Protein AF-A0A520YRK4-F1 (afdb_monomer_lite)

Foldseek 3Di:
DVLDAADDDDDPPPCVVVVVVVVLVVVQQLCCLVVVDPDGNDDPDDDDDDDQPALVSSLLSLLCNQLVCLLVVVDLHSVPDPDDDDALVQAQPDKDKDADDDRGDDPPPPVHDRIDIDHRRHPPNCCVPPNSPRSSVSSNVSNVVSSVVSCVVCVVVPDDDPPPPDDDDDDDDDDDDDDDDDPPPDDDDDDDDDDDD

Sequence (197 aa):
MSTHSHEVVTDVRGEYPKFLQTFHRYLALCTKAYCGWPEEVFNKDSSGAHALLTAEATIEAIAYLIANPVEAGAVRYAKDWPESHTLPAQVGTRVIRVKRPRHYFDPNNPEWPEELELRLEMPVALELDYGPELARERIAERVRDRQHQARPELRGVWEPEPAVCGCRESSGGYRNSEAAPGIQGAVRAGAGSVDRR

pLDDT: mean 80.82, std 24.45, range [25.66, 98.62]

Secondary structure (DSSP, 8-state):
-TTS-------SSS-HHHHHHHHHHHHHHHHHHHHT--S-SS-SSPPP-----SHHHHHHHHHHHHHHHHHTTS-SSGGG--SS---GGGTTT-EEEEEPPTTTS-TT-TTS-SEEEEE-PPPHHHHHHHHHHHHHHHHHHHHHHHHHHHHHHTTTTS-------------------PPPPP---------------

Radius of gyration: 22.2 Å; chains: 1; bounding box: 61×71×53 Å

Structure (mmCIF, N/CA/C/O backbone):
data_AF-A0A520YRK4-F1
#
_entry.id   AF-A0A520YRK4-F1
#
loop_
_atom_site.group_PDB
_atom_site.id
_atom_site.type_symbol
_atom_site.label_atom_id
_atom_site.label_alt_id
_atom_site.label_comp_id
_atom_site.label_asym_id
_atom_site.label_entity_id
_atom_site.label_seq_id
_atom_site.pdbx_PDB_ins_code
_atom_site.Cartn_x
_atom_site.Cartn_y
_atom_site.Cartn_z
_atom_site.occupancy
_atom_site.B_iso_or_equiv
_atom_site.auth_seq_id
_atom_site.auth_comp_id
_atom_site.auth_asym_id
_atom_site.auth_atom_id
_atom_site.pdbx_PDB_model_num
ATOM 1 N N . MET A 1 1 ? 9.444 2.754 0.264 1.00 60.75 1 MET A N 1
ATOM 2 C CA . MET A 1 1 ? 9.967 4.068 -0.176 1.00 60.75 1 MET A CA 1
ATOM 3 C C . MET A 1 1 ? 11.320 3.907 -0.865 1.00 60.75 1 MET A C 1
ATOM 5 O O . MET A 1 1 ? 12.020 2.974 -0.498 1.00 60.75 1 MET A O 1
ATOM 9 N N . SER A 1 2 ? 11.658 4.786 -1.829 1.00 79.31 2 SER A N 1
ATOM 10 C CA . SER A 1 2 ? 12.840 4.890 -2.740 1.00 79.31 2 SER A CA 1
ATOM 11 C C . SER A 1 2 ? 13.501 3.612 -3.290 1.00 79.31 2 SER A C 1
ATOM 13 O O . SER A 1 2 ? 13.784 3.537 -4.479 1.00 79.31 2 SER A O 1
ATOM 15 N N . THR A 1 3 ? 13.778 2.626 -2.443 1.00 87.19 3 THR A N 1
ATOM 16 C CA . THR A 1 3 ? 14.448 1.352 -2.751 1.00 87.19 3 THR A CA 1
ATOM 17 C C . THR A 1 3 ? 13.543 0.127 -2.581 1.00 87.19 3 THR A C 1
ATOM 19 O O . THR A 1 3 ? 13.904 -0.964 -3.007 1.00 87.19 3 THR A O 1
ATOM 22 N N . HIS A 1 4 ? 12.378 0.287 -1.951 1.00 89.12 4 HIS A N 1
ATOM 23 C CA . HIS A 1 4 ? 11.388 -0.769 -1.714 1.00 89.12 4 HIS A CA 1
ATOM 24 C C . HIS A 1 4 ? 9.968 -0.192 -1.772 1.00 89.12 4 HIS A C 1
ATOM 26 O O . HIS A 1 4 ? 9.778 1.029 -1.769 1.00 89.12 4 HIS A O 1
ATOM 32 N N . SER A 1 5 ? 8.957 -1.052 -1.778 1.00 90.12 5 SER A N 1
ATOM 33 C CA . SER A 1 5 ? 7.544 -0.676 -1.729 1.00 90.12 5 SER A CA 1
ATOM 34 C C . SER A 1 5 ? 6.863 -1.259 -0.485 1.00 90.12 5 SER A C 1
ATOM 36 O O . SER A 1 5 ? 7.367 -2.195 0.132 1.00 90.12 5 SER A O 1
ATOM 38 N N . HIS A 1 6 ? 5.772 -0.621 -0.060 1.00 92.88 6 HIS A N 1
ATOM 39 C CA . HIS A 1 6 ? 4.896 -1.109 1.000 1.00 92.88 6 HIS A CA 1
ATOM 40 C C . HIS A 1 6 ? 3.479 -1.135 0.449 1.00 92.88 6 HIS A C 1
ATOM 42 O O . HIS A 1 6 ? 2.994 -0.118 -0.052 1.00 92.88 6 HIS A O 1
ATOM 48 N N . GLU A 1 7 ? 2.815 -2.274 0.573 1.00 92.81 7 GLU A N 1
ATOM 49 C CA . GLU A 1 7 ? 1.451 -2.466 0.112 1.00 92.81 7 GLU A CA 1
ATOM 50 C C . GLU A 1 7 ? 0.576 -2.988 1.250 1.00 92.81 7 GLU A C 1
ATOM 52 O O . GLU A 1 7 ? 0.952 -3.893 1.993 1.00 92.81 7 GLU A O 1
ATOM 57 N N . VAL A 1 8 ? -0.631 -2.435 1.357 1.00 94.88 8 VAL A N 1
ATOM 58 C CA . VAL A 1 8 ? -1.720 -3.028 2.135 1.00 94.88 8 VAL A CA 1
ATOM 59 C C . VAL A 1 8 ? -2.763 -3.488 1.129 1.00 94.88 8 VAL A C 1
ATOM 61 O O . VAL A 1 8 ? -3.344 -2.666 0.422 1.00 94.88 8 VAL A O 1
ATOM 64 N N . VAL A 1 9 ? -2.965 -4.801 1.032 1.00 94.19 9 VAL A N 1
ATOM 65 C CA . VAL A 1 9 ? -3.865 -5.415 0.047 1.00 94.19 9 VAL A CA 1
ATOM 66 C C . VAL A 1 9 ? -4.864 -6.343 0.722 1.00 94.19 9 VAL A C 1
ATOM 68 O O . VAL A 1 9 ? -4.563 -6.977 1.730 1.00 94.19 9 VAL A O 1
ATOM 71 N N . THR A 1 10 ? -6.061 -6.439 0.147 1.00 94.19 10 THR A N 1
ATOM 72 C CA . THR A 1 10 ? -7.060 -7.443 0.529 1.00 94.19 10 THR A CA 1
ATOM 73 C C . THR A 1 10 ? -7.005 -8.599 -0.464 1.00 94.19 10 THR A C 1
ATOM 75 O O . THR A 1 10 ? -7.333 -8.434 -1.638 1.00 94.19 10 THR A O 1
ATOM 78 N N . ASP A 1 11 ? -6.581 -9.773 0.001 1.00 94.50 11 ASP A N 1
ATOM 79 C CA . ASP A 1 11 ? -6.533 -10.987 -0.815 1.00 94.50 11 ASP A CA 1
ATOM 80 C C . ASP A 1 11 ? -7.884 -11.710 -0.805 1.00 94.50 11 ASP A C 1
ATOM 82 O O . ASP A 1 11 ? -8.137 -12.606 -0.005 1.00 94.50 11 ASP A O 1
ATOM 86 N N . VAL A 1 12 ? -8.766 -11.303 -1.717 1.00 93.25 12 VAL A N 1
ATOM 87 C CA . VAL A 1 12 ? -10.130 -11.848 -1.828 1.00 93.25 12 VAL A CA 1
ATOM 88 C C . VAL A 1 12 ? -10.138 -13.326 -2.246 1.00 93.25 12 VAL A C 1
ATOM 90 O O . VAL A 1 12 ? -11.082 -14.048 -1.932 1.00 93.25 12 VAL A O 1
ATOM 93 N N . ARG A 1 13 ? -9.107 -13.789 -2.968 1.00 95.56 13 ARG A N 1
ATOM 94 C CA . ARG A 1 13 ? -9.062 -15.140 -3.562 1.00 95.56 13 ARG A CA 1
ATOM 95 C C . ARG A 1 13 ? -8.137 -16.112 -2.832 1.00 95.56 13 ARG A C 1
ATOM 97 O O . ARG A 1 13 ? -8.118 -17.285 -3.191 1.00 95.56 13 ARG A O 1
ATOM 104 N N . GLY A 1 14 ? -7.383 -15.656 -1.834 1.00 95.38 14 GLY A N 1
ATOM 105 C CA . GLY A 1 14 ? -6.374 -16.487 -1.173 1.00 95.38 14 GLY A CA 1
ATOM 106 C C . GLY A 1 14 ? -5.171 -16.795 -2.074 1.00 95.38 14 GLY A C 1
ATOM 107 O O . GLY A 1 14 ? -4.546 -17.844 -1.930 1.00 95.38 14 GLY A O 1
ATOM 108 N N . GLU A 1 15 ? -4.866 -15.923 -3.040 1.00 96.81 15 GLU A N 1
ATOM 109 C CA . GLU A 1 15 ? -3.801 -16.111 -4.033 1.00 96.81 15 GLU A CA 1
ATOM 110 C C . GLU A 1 15 ? -2.636 -15.116 -3.864 1.00 96.81 15 GLU A C 1
ATOM 112 O O . GLU A 1 15 ? -1.856 -14.908 -4.799 1.00 96.81 15 GLU A O 1
ATOM 117 N N . TYR A 1 16 ? -2.479 -14.500 -2.687 1.00 94.06 16 TYR A N 1
ATOM 118 C CA . TYR A 1 16 ? -1.482 -13.453 -2.431 1.00 94.06 16 TYR A CA 1
ATOM 119 C C . TYR A 1 16 ? -0.057 -13.781 -2.920 1.00 94.06 16 TYR A C 1
ATOM 121 O O . TYR A 1 16 ? 0.530 -12.940 -3.608 1.00 94.06 16 TYR A O 1
ATOM 129 N N . PRO A 1 17 ? 0.512 -14.987 -2.694 1.00 93.38 17 PRO A N 1
ATOM 130 C CA . PRO A 1 17 ? 1.848 -15.309 -3.204 1.00 93.38 17 PRO A CA 1
ATOM 131 C C . PRO A 1 17 ? 1.949 -15.241 -4.735 1.00 93.38 17 PRO A C 1
ATOM 133 O O . PRO A 1 17 ? 2.944 -14.762 -5.281 1.00 93.38 17 PRO A O 1
ATOM 136 N N . LYS A 1 18 ? 0.903 -15.684 -5.441 1.00 95.50 18 LYS A N 1
ATOM 137 C CA . LYS A 1 18 ? 0.836 -15.643 -6.907 1.00 95.50 18 LYS A CA 1
ATOM 138 C C . LYS A 1 18 ? 0.642 -14.216 -7.410 1.00 95.50 18 LYS A C 1
ATOM 140 O O . LYS A 1 18 ? 1.261 -13.835 -8.407 1.00 95.50 18 LYS A O 1
ATOM 145 N N . PHE A 1 19 ? -0.168 -13.418 -6.712 1.00 94.38 19 PHE A N 1
ATOM 146 C CA . PHE A 1 19 ? -0.294 -11.987 -6.976 1.00 94.38 19 PHE A CA 1
ATOM 147 C C . PHE A 1 19 ? 1.066 -11.288 -6.863 1.00 94.38 19 PHE A C 1
ATOM 149 O O . PHE A 1 19 ? 1.488 -10.660 -7.832 1.00 94.38 19 PHE A O 1
ATOM 156 N N . LEU A 1 20 ? 1.790 -11.464 -5.752 1.00 93.75 20 LEU A N 1
ATOM 157 C CA . LEU A 1 20 ? 3.107 -10.850 -5.553 1.00 93.75 20 LEU A CA 1
ATOM 158 C C . LEU A 1 20 ? 4.123 -11.289 -6.606 1.00 93.75 20 LEU A C 1
ATOM 160 O O . LEU A 1 20 ? 4.821 -10.448 -7.169 1.00 93.75 20 LEU A O 1
ATOM 164 N N . GLN A 1 21 ? 4.187 -12.589 -6.913 1.00 94.38 21 GLN A N 1
ATOM 165 C CA . GLN A 1 21 ? 5.066 -13.100 -7.967 1.00 94.38 21 GLN A CA 1
ATOM 166 C C . GLN A 1 21 ? 4.792 -12.390 -9.299 1.00 94.38 21 GLN A C 1
ATOM 168 O O . GLN A 1 21 ? 5.719 -11.961 -9.987 1.00 94.38 21 GLN A O 1
ATOM 173 N N . THR A 1 22 ? 3.515 -12.261 -9.654 1.00 94.56 22 THR A N 1
ATOM 174 C CA . THR A 1 22 ? 3.079 -11.655 -10.915 1.00 94.56 22 THR A CA 1
ATOM 175 C C . THR A 1 22 ? 3.367 -10.154 -10.933 1.00 94.56 22 THR A C 1
ATOM 177 O O . THR A 1 22 ? 3.952 -9.648 -11.892 1.00 94.56 22 THR A O 1
ATOM 180 N N . PHE A 1 23 ? 3.019 -9.451 -9.854 1.00 93.44 23 PHE A N 1
ATOM 181 C CA . PHE A 1 23 ? 3.248 -8.019 -9.686 1.00 93.44 23 PHE A CA 1
ATOM 182 C C . PHE A 1 23 ? 4.738 -7.673 -9.774 1.00 93.44 23 PHE A C 1
ATOM 184 O O . PHE A 1 23 ? 5.130 -6.872 -10.623 1.00 93.44 23 PHE A O 1
ATOM 191 N N . HIS A 1 24 ? 5.589 -8.336 -8.984 1.00 94.19 24 HIS A N 1
ATOM 192 C CA . HIS A 1 24 ? 7.032 -8.096 -9.004 1.00 94.19 24 HIS A CA 1
ATOM 193 C C . HIS A 1 24 ? 7.662 -8.469 -10.345 1.00 94.19 24 HIS A C 1
ATOM 195 O O . HIS A 1 24 ? 8.518 -7.738 -10.840 1.00 94.19 24 HIS A O 1
ATOM 201 N N . ARG A 1 25 ? 7.218 -9.556 -10.992 1.00 94.62 25 ARG A N 1
ATOM 202 C CA . ARG A 1 25 ? 7.695 -9.906 -12.336 1.00 94.62 25 ARG A CA 1
ATOM 203 C C . ARG A 1 25 ? 7.425 -8.775 -13.326 1.00 94.62 25 ARG A C 1
ATOM 205 O O . ARG A 1 25 ? 8.345 -8.358 -14.027 1.00 94.62 25 ARG A O 1
ATOM 212 N N . TYR A 1 26 ? 6.188 -8.285 -13.404 1.00 94.56 26 TYR A N 1
ATOM 213 C CA . TYR A 1 26 ? 5.842 -7.243 -14.370 1.00 94.56 26 TYR A CA 1
ATOM 214 C C . TYR A 1 26 ? 6.479 -5.900 -14.034 1.00 94.56 26 TYR A C 1
ATOM 216 O O . TYR A 1 26 ? 6.979 -5.240 -14.943 1.00 94.56 26 TYR A O 1
ATOM 224 N N . LEU A 1 27 ? 6.540 -5.527 -12.754 1.00 92.69 27 LEU A N 1
ATOM 225 C CA . LEU A 1 27 ? 7.221 -4.311 -12.323 1.00 92.69 27 LEU A CA 1
ATOM 226 C C . LEU A 1 27 ? 8.712 -4.360 -12.687 1.00 92.69 27 LEU A C 1
ATOM 228 O O . LEU A 1 27 ? 9.216 -3.428 -13.305 1.00 92.69 27 LEU A O 1
ATOM 232 N N . ALA A 1 28 ? 9.397 -5.479 -12.425 1.00 94.62 28 ALA A N 1
ATOM 233 C CA . ALA A 1 28 ? 10.797 -5.651 -12.806 1.00 94.62 28 ALA A CA 1
ATOM 234 C C . ALA A 1 28 ? 11.000 -5.558 -14.324 1.00 94.62 28 ALA A C 1
ATOM 236 O O . ALA A 1 28 ? 11.886 -4.841 -14.782 1.00 94.62 28 ALA A O 1
ATOM 237 N N . LEU A 1 29 ? 10.185 -6.259 -15.115 1.00 94.75 29 LEU A N 1
ATOM 238 C CA . LEU A 1 29 ? 10.317 -6.266 -16.574 1.00 94.75 29 LEU A CA 1
ATOM 239 C C . LEU A 1 29 ? 10.046 -4.886 -17.184 1.00 94.75 29 LEU A C 1
ATOM 241 O O . LEU A 1 29 ? 10.772 -4.469 -18.086 1.00 94.75 29 LEU A O 1
ATOM 245 N N . CYS A 1 30 ? 9.077 -4.144 -16.644 1.00 93.50 30 CYS A N 1
ATOM 246 C CA . CYS A 1 30 ? 8.831 -2.760 -17.039 1.00 93.50 30 CYS A CA 1
ATOM 247 C C . CYS A 1 30 ? 10.005 -1.850 -16.689 1.00 93.50 30 CYS A C 1
ATOM 249 O O . CYS A 1 30 ? 10.440 -1.088 -17.546 1.00 93.50 30 CYS A O 1
ATOM 251 N N . THR A 1 31 ? 10.553 -1.953 -15.475 1.00 92.81 31 THR A N 1
ATOM 252 C CA . THR A 1 31 ? 11.728 -1.173 -15.056 1.00 92.81 31 THR A CA 1
ATOM 253 C C . THR A 1 31 ? 12.927 -1.455 -15.956 1.00 92.81 31 THR A C 1
ATOM 255 O O . THR A 1 31 ? 13.585 -0.524 -16.415 1.00 92.81 31 THR A O 1
ATOM 258 N N . LYS A 1 32 ? 13.181 -2.728 -16.284 1.00 95.31 32 LYS A N 1
ATOM 259 C CA . LYS A 1 32 ? 14.256 -3.116 -17.206 1.00 95.31 32 LYS A CA 1
ATOM 260 C C . LYS A 1 32 ? 14.051 -2.539 -18.602 1.00 95.31 32 LYS A C 1
ATOM 262 O O . LYS A 1 32 ? 14.973 -1.940 -19.144 1.00 95.31 32 LYS A O 1
ATOM 267 N N . ALA A 1 33 ? 12.850 -2.678 -19.162 1.00 94.75 33 ALA A N 1
ATOM 268 C CA . ALA A 1 33 ? 12.533 -2.165 -20.493 1.00 94.75 33 ALA A CA 1
ATOM 269 C C . ALA A 1 33 ? 12.559 -0.628 -20.563 1.00 94.75 33 ALA A C 1
ATOM 271 O O . ALA A 1 33 ? 12.967 -0.068 -21.576 1.00 94.75 33 ALA A O 1
ATOM 272 N N . TYR A 1 34 ? 12.135 0.055 -19.497 1.00 93.88 34 TYR A N 1
ATOM 273 C CA . TYR A 1 34 ? 12.094 1.515 -19.427 1.00 93.88 34 TYR A CA 1
ATOM 274 C C . TYR A 1 34 ? 13.481 2.132 -19.216 1.00 93.88 34 TYR A C 1
ATOM 276 O O . TYR A 1 34 ? 13.860 3.053 -19.934 1.00 93.88 34 TYR A O 1
ATOM 284 N N . CYS A 1 35 ? 14.251 1.612 -18.257 1.00 93.62 35 CYS A N 1
ATOM 285 C CA . CYS A 1 35 ? 15.550 2.168 -17.873 1.00 93.62 35 CYS A CA 1
ATOM 286 C C . CYS A 1 35 ? 16.736 1.553 -18.633 1.00 93.62 35 CYS A C 1
ATOM 288 O O . CYS A 1 35 ? 17.865 1.999 -18.445 1.00 93.62 35 CYS A O 1
ATOM 290 N N . GLY A 1 36 ? 16.523 0.492 -19.420 1.00 94.38 36 GLY A N 1
ATOM 291 C CA . GLY A 1 36 ? 17.613 -0.316 -19.977 1.00 94.38 36 GLY A CA 1
ATOM 292 C C . GLY A 1 36 ? 18.419 -1.060 -18.904 1.00 94.38 36 GLY A C 1
ATOM 293 O O . GLY A 1 36 ? 19.607 -1.305 -19.092 1.00 94.38 36 GLY A O 1
ATOM 294 N N . TRP A 1 37 ? 17.801 -1.379 -17.759 1.00 94.44 37 TRP A N 1
ATOM 295 C CA . TRP A 1 37 ? 18.484 -1.960 -16.598 1.00 94.44 37 TRP A CA 1
ATOM 296 C C . TRP A 1 37 ? 18.831 -3.444 -16.835 1.00 94.44 37 TRP A C 1
ATOM 298 O O . TRP A 1 37 ? 17.912 -4.250 -17.019 1.00 94.44 37 TRP A O 1
ATOM 308 N N . PRO A 1 38 ? 20.118 -3.843 -16.824 1.00 92.19 38 PRO A N 1
ATOM 309 C CA . PRO A 1 38 ? 20.502 -5.219 -17.146 1.00 92.19 38 PRO A CA 1
ATOM 310 C C . PRO A 1 38 ? 20.359 -6.171 -15.946 1.00 92.19 38 PRO A C 1
ATOM 312 O O . PRO A 1 38 ? 20.007 -7.341 -16.116 1.00 92.19 38 PRO A O 1
ATOM 315 N N . GLU A 1 39 ? 20.551 -5.659 -14.731 1.00 93.06 39 GLU A N 1
ATOM 316 C CA . GLU A 1 39 ? 20.660 -6.453 -13.505 1.00 93.06 39 GLU A CA 1
ATOM 317 C C . GLU A 1 39 ? 19.307 -6.820 -12.878 1.00 93.06 39 GLU A C 1
ATOM 319 O O . GLU A 1 39 ? 18.227 -6.520 -13.394 1.00 93.06 39 GLU A O 1
ATOM 324 N N . GLU A 1 40 ? 19.344 -7.530 -11.755 1.00 93.12 40 GLU A N 1
ATOM 325 C CA . GLU A 1 40 ? 18.171 -7.800 -10.921 1.00 93.12 40 GLU A CA 1
ATOM 326 C C . GLU A 1 40 ? 17.554 -6.486 -10.390 1.00 93.12 40 GLU A C 1
ATOM 328 O O . GLU A 1 40 ? 18.253 -5.501 -10.151 1.00 93.12 40 GLU A O 1
ATOM 333 N N . VAL A 1 41 ? 16.220 -6.456 -10.263 1.00 93.75 41 VAL A N 1
ATOM 334 C CA . VAL A 1 41 ? 15.466 -5.287 -9.754 1.00 93.75 41 VAL A CA 1
ATOM 335 C C . VAL A 1 41 ? 15.075 -5.478 -8.288 1.00 93.75 41 VAL A C 1
ATOM 337 O O . VAL A 1 41 ? 15.129 -4.533 -7.510 1.00 93.75 41 VAL A O 1
ATOM 340 N N . PHE A 1 42 ? 14.695 -6.700 -7.908 1.00 93.31 42 PHE A N 1
ATOM 341 C CA . PHE A 1 42 ? 14.325 -7.055 -6.539 1.00 93.31 42 PHE A CA 1
ATOM 342 C C . PHE A 1 42 ? 15.406 -7.922 -5.900 1.00 93.31 42 PHE A C 1
ATOM 344 O O . PHE A 1 42 ? 16.042 -8.724 -6.583 1.00 93.31 42 PHE A O 1
ATOM 351 N N . ASN A 1 43 ? 15.566 -7.783 -4.583 1.00 90.31 43 ASN A N 1
ATOM 352 C CA . ASN A 1 43 ? 16.357 -8.706 -3.773 1.00 90.31 43 ASN A CA 1
ATOM 353 C C . ASN A 1 43 ? 15.772 -10.139 -3.871 1.00 90.31 43 ASN A C 1
ATOM 355 O O . ASN A 1 43 ? 14.571 -10.314 -4.077 1.00 90.31 43 ASN A O 1
ATOM 359 N N . LYS A 1 44 ? 16.629 -11.156 -3.729 1.00 88.62 44 LYS A N 1
ATOM 360 C CA . LYS A 1 44 ? 16.284 -12.589 -3.703 1.00 88.62 44 LYS A CA 1
ATOM 361 C C . LYS A 1 44 ? 15.597 -13.019 -2.410 1.00 88.62 44 LYS A C 1
ATOM 363 O O . LYS A 1 44 ? 15.012 -14.101 -2.370 1.00 88.62 44 LYS A O 1
ATOM 368 N N . ASP A 1 45 ? 15.683 -12.197 -1.370 1.00 88.62 45 ASP A N 1
ATOM 369 C CA . ASP A 1 45 ? 14.965 -12.422 -0.124 1.00 88.62 45 ASP A CA 1
ATOM 370 C C . ASP A 1 45 ? 13.447 -12.423 -0.348 1.00 88.62 45 ASP A C 1
ATOM 372 O O . ASP A 1 45 ? 12.907 -11.725 -1.209 1.00 88.62 45 ASP A O 1
ATOM 376 N N . SER A 1 46 ? 12.741 -13.220 0.453 1.00 84.56 46 SER A N 1
ATOM 377 C CA . SER A 1 46 ? 11.278 -13.253 0.406 1.00 84.56 46 SER A CA 1
ATOM 378 C C . SER A 1 46 ? 10.689 -11.919 0.859 1.00 84.56 46 SER A C 1
ATOM 380 O O . SER A 1 46 ? 11.186 -11.290 1.793 1.00 84.56 46 SER A O 1
ATOM 382 N N . SER A 1 47 ? 9.585 -11.509 0.232 1.00 87.69 47 SER A N 1
ATOM 383 C CA . SER A 1 47 ? 8.826 -10.340 0.674 1.00 87.69 47 SER A CA 1
ATOM 384 C C . SER A 1 47 ? 8.293 -10.554 2.092 1.00 87.69 47 SER A C 1
ATOM 386 O O . SER A 1 47 ? 7.711 -11.598 2.392 1.00 87.69 47 SER A O 1
ATOM 388 N N . GLY A 1 48 ? 8.461 -9.552 2.957 1.00 87.69 48 GLY A N 1
ATOM 389 C CA . GLY A 1 48 ? 7.806 -9.537 4.262 1.00 87.69 48 GLY A CA 1
ATOM 390 C C . GLY A 1 48 ? 6.289 -9.473 4.089 1.00 87.69 48 GLY A C 1
ATOM 391 O O . GLY A 1 48 ? 5.787 -8.642 3.334 1.00 87.69 48 GLY A O 1
ATOM 392 N N . ALA A 1 49 ? 5.557 -10.353 4.769 1.00 91.44 49 ALA A N 1
ATOM 393 C CA . ALA A 1 49 ? 4.101 -10.398 4.720 1.00 91.44 49 ALA A CA 1
ATOM 394 C C . ALA A 1 49 ? 3.531 -10.560 6.131 1.00 91.44 49 ALA A C 1
ATOM 396 O O . ALA A 1 49 ? 3.977 -11.417 6.895 1.00 91.44 49 ALA A O 1
ATOM 397 N N . HIS A 1 50 ? 2.528 -9.748 6.460 1.00 93.50 50 HIS A N 1
ATOM 398 C CA . HIS A 1 50 ? 1.860 -9.763 7.757 1.00 93.50 50 HIS A CA 1
ATOM 399 C C . HIS A 1 50 ? 0.348 -9.841 7.560 1.00 93.50 50 HIS A C 1
ATOM 401 O O . HIS A 1 50 ? -0.228 -9.042 6.824 1.00 93.50 50 HIS A O 1
ATOM 407 N N . ALA A 1 51 ? -0.296 -10.795 8.233 1.00 94.88 51 ALA A N 1
ATOM 408 C CA . ALA A 1 51 ? -1.749 -10.865 8.271 1.00 94.88 51 ALA A CA 1
ATOM 409 C C . ALA A 1 51 ? -2.291 -9.793 9.229 1.00 94.88 51 ALA A C 1
ATOM 411 O O . ALA A 1 51 ? -1.934 -9.767 10.408 1.00 94.88 51 ALA A O 1
ATOM 412 N N . LEU A 1 52 ? -3.153 -8.914 8.720 1.00 96.31 52 LEU A N 1
ATOM 413 C CA . LEU A 1 52 ? -3.783 -7.840 9.488 1.00 96.31 52 LEU A CA 1
ATOM 414 C C . LEU A 1 52 ? -5.129 -8.343 10.012 1.00 96.31 52 LEU A C 1
ATOM 416 O O . LEU A 1 52 ? -6.132 -8.314 9.307 1.00 96.31 52 LEU A O 1
ATOM 420 N N . LEU A 1 53 ? -5.123 -8.882 11.230 1.00 94.81 53 LEU A N 1
ATOM 421 C CA . LEU A 1 53 ? -6.269 -9.621 11.775 1.00 94.81 53 LEU A CA 1
ATOM 422 C C . LEU A 1 53 ? -7.304 -8.741 12.491 1.00 94.81 53 LEU A C 1
ATOM 424 O O . LEU A 1 53 ? -8.358 -9.244 12.867 1.00 94.81 53 LEU A O 1
ATOM 428 N N . THR A 1 54 ? -7.015 -7.453 12.699 1.00 96.75 54 THR A N 1
ATOM 429 C CA . THR A 1 54 ? -7.925 -6.513 13.371 1.00 96.75 54 THR A CA 1
ATOM 430 C C . THR A 1 54 ? -8.011 -5.182 12.630 1.00 96.75 54 THR A C 1
ATOM 432 O O . THR A 1 54 ? -7.135 -4.837 11.822 1.00 96.75 54 THR A O 1
ATOM 435 N N . ALA A 1 55 ? -9.058 -4.409 12.922 1.00 97.50 55 ALA A N 1
ATOM 436 C CA . ALA A 1 55 ? -9.211 -3.056 12.408 1.00 97.50 55 ALA A CA 1
ATOM 437 C C . ALA A 1 55 ? -8.053 -2.147 12.861 1.00 97.50 55 ALA A C 1
ATOM 439 O O . ALA A 1 55 ? -7.499 -1.397 12.060 1.00 97.50 55 ALA A O 1
ATOM 440 N N . GLU A 1 56 ? -7.591 -2.284 14.103 1.00 97.75 56 GLU A N 1
ATOM 441 C CA . GLU A 1 56 ? -6.451 -1.533 14.642 1.00 97.75 56 GLU A CA 1
ATOM 442 C C . GLU A 1 56 ? -5.150 -1.898 13.925 1.00 97.75 56 GLU A C 1
ATOM 444 O O . GLU A 1 56 ? -4.398 -1.006 13.543 1.00 97.75 56 GLU A O 1
ATOM 449 N N . ALA A 1 57 ? -4.896 -3.190 13.680 1.00 97.75 57 ALA A N 1
ATOM 450 C CA . ALA A 1 57 ? -3.730 -3.635 12.916 1.00 97.75 57 ALA A CA 1
ATOM 451 C C . ALA A 1 57 ? -3.771 -3.10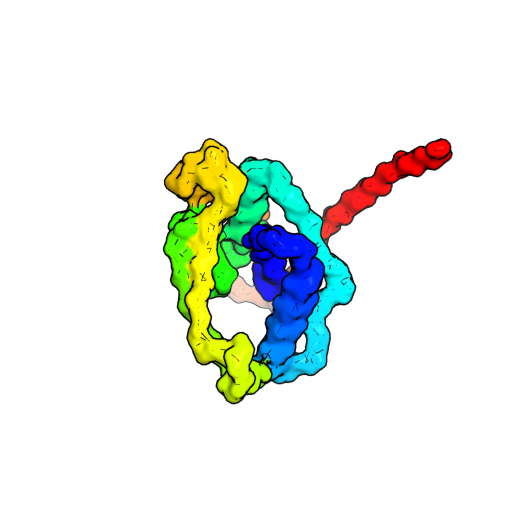7 11.472 1.00 97.75 57 ALA A C 1
ATOM 453 O O . ALA A 1 57 ? -2.740 -2.744 10.906 1.00 97.75 57 ALA A O 1
ATOM 454 N N . THR A 1 58 ? -4.970 -3.017 10.893 1.00 98.00 58 THR A N 1
ATOM 455 C CA . THR A 1 58 ? -5.185 -2.439 9.562 1.00 98.00 58 THR A CA 1
ATOM 456 C C . THR A 1 58 ? -4.896 -0.937 9.550 1.00 98.00 58 THR A C 1
ATOM 458 O O . THR A 1 58 ? -4.160 -0.467 8.681 1.00 98.00 58 THR A O 1
ATOM 461 N N . ILE A 1 59 ? -5.405 -0.185 10.533 1.00 98.44 59 ILE A N 1
ATOM 462 C CA . ILE A 1 59 ? -5.098 1.243 10.710 1.00 98.44 59 ILE A CA 1
ATOM 463 C C . ILE A 1 59 ? -3.593 1.444 10.885 1.00 98.44 59 ILE A C 1
ATOM 465 O O . ILE A 1 59 ? -3.022 2.316 10.234 1.00 98.44 59 ILE A O 1
ATOM 469 N N . GLU A 1 60 ? -2.943 0.630 11.718 1.00 98.06 60 GLU A N 1
ATOM 470 C CA . GLU A 1 60 ? -1.509 0.719 11.980 1.00 98.06 60 GLU A CA 1
ATOM 471 C C . GLU A 1 60 ? -0.682 0.513 10.707 1.00 98.06 60 GLU A C 1
ATOM 473 O O . GLU A 1 60 ? 0.210 1.310 10.416 1.00 98.06 60 GLU A O 1
ATOM 478 N N . ALA A 1 61 ? -1.003 -0.518 9.921 1.00 97.56 61 ALA A N 1
ATOM 479 C CA . ALA A 1 61 ? -0.301 -0.825 8.679 1.00 97.56 61 ALA A CA 1
ATOM 480 C C . ALA A 1 61 ? -0.497 0.263 7.613 1.00 97.56 61 ALA A C 1
ATOM 482 O O . ALA A 1 61 ? 0.470 0.678 6.971 1.00 97.56 61 ALA A O 1
ATOM 483 N N . ILE A 1 62 ? -1.726 0.769 7.443 1.00 97.75 62 ILE A N 1
ATOM 484 C CA . ILE A 1 62 ? -2.007 1.871 6.511 1.00 97.75 62 ILE A CA 1
ATOM 485 C C . ILE A 1 62 ? -1.295 3.144 6.972 1.00 97.75 62 ILE A C 1
ATOM 487 O O . ILE A 1 62 ? -0.673 3.832 6.165 1.00 97.75 62 ILE A O 1
ATOM 491 N N . ALA A 1 63 ? -1.348 3.460 8.266 1.00 98.06 63 ALA A N 1
ATOM 492 C CA . ALA A 1 63 ? -0.694 4.643 8.802 1.00 98.06 63 ALA A CA 1
ATOM 493 C C . ALA A 1 63 ? 0.828 4.570 8.652 1.00 98.06 63 ALA A C 1
ATOM 495 O O . ALA A 1 63 ? 1.440 5.565 8.268 1.00 98.06 63 ALA A O 1
ATOM 496 N N . TYR A 1 64 ? 1.424 3.398 8.887 1.00 96.44 64 TYR A N 1
ATOM 497 C CA . TYR A 1 64 ? 2.837 3.156 8.619 1.00 96.44 64 TYR A CA 1
ATOM 498 C C . TYR A 1 64 ? 3.172 3.368 7.144 1.00 96.44 64 TYR A C 1
ATOM 500 O O . TYR A 1 64 ? 4.067 4.149 6.849 1.00 96.44 64 TYR A O 1
ATOM 508 N N . LEU A 1 65 ? 2.427 2.754 6.216 1.00 96.06 65 LEU A N 1
ATOM 509 C CA . LEU A 1 65 ? 2.636 2.920 4.772 1.00 96.06 65 LEU A CA 1
ATOM 510 C C . LEU A 1 65 ? 2.672 4.402 4.374 1.00 96.06 65 LEU A C 1
ATOM 512 O O . LEU A 1 65 ? 3.563 4.825 3.639 1.00 96.06 65 LEU A O 1
ATOM 516 N N . ILE A 1 66 ? 1.724 5.195 4.881 1.00 96.88 66 ILE A N 1
ATOM 517 C CA . ILE A 1 66 ? 1.597 6.623 4.563 1.00 96.88 66 ILE A CA 1
ATOM 518 C C . ILE A 1 66 ? 2.707 7.451 5.230 1.00 96.88 66 ILE A C 1
ATOM 520 O O . ILE A 1 66 ? 3.238 8.374 4.615 1.00 96.88 66 ILE A O 1
ATOM 524 N N . ALA A 1 67 ? 3.060 7.153 6.483 1.00 96.56 67 ALA A N 1
ATOM 525 C CA . ALA A 1 67 ? 4.054 7.907 7.248 1.00 96.56 67 ALA A CA 1
ATOM 526 C C . ALA A 1 67 ? 5.507 7.485 6.963 1.00 96.56 67 ALA A C 1
ATOM 528 O O . ALA A 1 67 ? 6.420 8.250 7.266 1.00 96.56 67 ALA A O 1
ATOM 529 N N . ASN A 1 68 ? 5.730 6.322 6.346 1.00 94.69 68 ASN A N 1
ATOM 530 C CA . ASN A 1 68 ? 7.048 5.765 6.034 1.00 94.69 68 ASN A CA 1
ATOM 531 C C . ASN A 1 68 ? 8.009 6.760 5.352 1.00 94.69 68 ASN A C 1
ATOM 533 O O . ASN A 1 68 ? 9.142 6.866 5.816 1.00 94.69 68 ASN A O 1
ATOM 537 N N . PRO A 1 69 ? 7.604 7.546 4.329 1.00 94.19 69 PRO A N 1
ATOM 538 C CA . PRO A 1 69 ? 8.464 8.593 3.769 1.00 94.19 69 PRO A CA 1
ATOM 539 C C . PRO A 1 69 ? 8.996 9.601 4.797 1.00 94.19 69 PRO A C 1
ATOM 541 O O . PRO A 1 69 ? 10.125 10.078 4.677 1.00 94.19 69 PRO A O 1
ATOM 544 N N . VAL A 1 70 ? 8.180 9.943 5.797 1.00 94.25 70 VAL A N 1
ATOM 545 C CA . VAL A 1 70 ? 8.562 10.863 6.873 1.00 94.25 70 VAL A CA 1
ATOM 546 C C . VAL A 1 70 ? 9.463 10.156 7.869 1.00 94.25 70 VAL A C 1
ATOM 548 O O . VAL A 1 70 ? 10.509 10.695 8.193 1.00 94.25 70 VAL A O 1
ATOM 551 N N . GLU A 1 71 ? 9.106 8.948 8.307 1.00 92.75 71 GLU A N 1
ATOM 552 C CA . GLU A 1 71 ? 9.920 8.133 9.226 1.00 92.75 71 GLU A CA 1
ATOM 553 C C . GLU A 1 71 ? 11.315 7.830 8.658 1.00 92.75 71 GLU A C 1
ATOM 555 O O . GLU A 1 71 ? 12.299 7.838 9.389 1.00 92.75 71 GLU A O 1
ATOM 560 N N . ALA A 1 72 ? 11.422 7.648 7.340 1.00 91.25 72 ALA A N 1
ATOM 561 C CA . ALA A 1 72 ? 12.689 7.465 6.636 1.00 91.25 72 ALA A CA 1
ATOM 562 C C . ALA A 1 72 ? 13.485 8.771 6.435 1.00 91.25 72 ALA A C 1
ATOM 564 O O . ALA A 1 72 ? 14.559 8.747 5.836 1.00 91.25 72 ALA A O 1
ATOM 565 N N . GLY A 1 73 ? 12.956 9.919 6.869 1.00 91.62 73 GLY A N 1
ATOM 566 C CA . GLY A 1 73 ? 13.590 11.221 6.685 1.00 91.62 73 GLY A CA 1
ATOM 567 C C . GLY A 1 73 ? 13.655 11.688 5.232 1.00 91.62 73 GLY A C 1
ATOM 568 O O . GLY A 1 73 ? 14.454 12.566 4.930 1.00 91.62 73 GLY A O 1
ATOM 569 N N . ALA A 1 74 ? 12.838 11.132 4.332 1.00 91.38 74 ALA A N 1
ATOM 570 C CA . ALA A 1 74 ? 12.849 11.492 2.914 1.00 91.38 74 ALA A CA 1
ATOM 571 C C . ALA A 1 74 ? 12.047 12.771 2.626 1.00 91.38 74 ALA A C 1
ATOM 573 O O . ALA A 1 74 ? 12.399 13.544 1.738 1.00 91.38 74 ALA A O 1
ATOM 574 N N . VAL A 1 75 ? 10.978 13.015 3.390 1.00 92.75 75 VAL A N 1
ATOM 575 C CA . VAL A 1 75 ? 10.157 14.233 3.307 1.00 92.75 75 VAL A CA 1
ATOM 576 C C . VAL A 1 75 ? 9.704 14.687 4.691 1.00 92.75 75 VAL A C 1
ATOM 578 O O . VAL A 1 75 ? 9.652 13.907 5.639 1.00 92.75 75 VAL A O 1
ATOM 581 N N . ARG A 1 76 ? 9.332 15.965 4.815 1.00 91.06 76 ARG A N 1
ATOM 582 C CA . ARG A 1 76 ? 8.835 16.534 6.078 1.00 91.06 76 ARG A CA 1
ATOM 583 C C . ARG A 1 76 ? 7.396 16.121 6.398 1.00 91.06 76 ARG A C 1
ATOM 585 O O . ARG A 1 76 ? 7.049 15.971 7.571 1.00 91.06 76 ARG A O 1
ATOM 592 N N . TYR A 1 77 ? 6.554 15.989 5.376 1.00 93.06 77 TYR A N 1
ATOM 593 C CA . TYR A 1 77 ? 5.157 15.588 5.506 1.00 93.06 77 TYR A CA 1
ATOM 594 C C . TYR A 1 77 ? 4.837 14.486 4.494 1.00 93.06 77 TYR A C 1
ATOM 596 O O . TYR A 1 77 ? 5.293 14.545 3.357 1.00 93.06 77 TYR A O 1
ATOM 604 N N . ALA A 1 78 ? 3.996 13.520 4.874 1.00 93.88 78 ALA A N 1
ATOM 605 C CA . ALA A 1 78 ? 3.638 12.385 4.015 1.00 93.88 78 ALA A CA 1
ATOM 606 C C . ALA A 1 78 ? 3.079 12.814 2.645 1.00 93.88 78 ALA A C 1
ATOM 608 O O . ALA A 1 78 ? 3.378 12.205 1.625 1.00 93.88 78 ALA A O 1
ATOM 609 N N . LYS A 1 79 ? 2.313 13.912 2.620 1.00 94.62 79 LYS A N 1
ATOM 610 C CA . LYS A 1 79 ? 1.736 14.505 1.402 1.00 94.62 79 LYS A CA 1
ATOM 611 C C . LYS A 1 79 ? 2.763 15.071 0.416 1.00 94.62 79 LYS A C 1
ATOM 613 O O . LYS A 1 79 ? 2.399 15.334 -0.724 1.00 94.62 79 LYS A O 1
ATOM 618 N N . ASP A 1 80 ? 3.994 15.312 0.863 1.00 95.06 80 ASP A N 1
ATOM 619 C CA . ASP A 1 80 ? 5.052 15.881 0.027 1.00 95.06 80 ASP A CA 1
ATOM 620 C C . ASP A 1 80 ? 5.829 14.788 -0.718 1.00 95.06 80 ASP A C 1
ATOM 622 O O . ASP A 1 80 ? 6.738 15.091 -1.487 1.00 95.06 80 ASP A O 1
ATOM 626 N N . TRP A 1 81 ? 5.503 13.513 -0.484 1.00 94.62 81 TRP A N 1
ATOM 627 C CA . TRP A 1 81 ? 6.134 12.408 -1.185 1.00 94.62 81 TRP A CA 1
ATOM 628 C C . TRP A 1 81 ? 5.786 12.449 -2.688 1.00 94.62 81 TRP A C 1
ATOM 630 O O . TRP A 1 81 ? 4.603 12.380 -3.034 1.00 94.62 81 TRP A O 1
ATOM 640 N N . PRO A 1 82 ? 6.780 12.564 -3.592 1.00 91.38 82 PRO A N 1
ATOM 641 C CA . PRO A 1 82 ? 6.522 12.814 -5.010 1.00 91.38 82 PRO A CA 1
ATOM 642 C C . PRO A 1 82 ? 6.067 11.568 -5.775 1.00 91.38 82 PRO A C 1
ATOM 644 O O . PRO A 1 82 ? 5.395 11.694 -6.798 1.00 91.38 82 PRO A O 1
ATOM 647 N N . GLU A 1 83 ? 6.414 10.371 -5.293 1.00 88.88 83 GLU A N 1
ATOM 648 C CA . GLU A 1 83 ? 6.067 9.128 -5.982 1.00 88.88 83 GLU A CA 1
ATOM 649 C C . GLU A 1 83 ? 4.643 8.665 -5.646 1.00 88.88 83 GLU A C 1
ATOM 651 O O . GLU A 1 83 ? 3.909 9.262 -4.849 1.00 88.88 83 GLU A O 1
ATOM 656 N N . SER A 1 84 ? 4.255 7.541 -6.249 1.00 86.62 84 SER A N 1
ATOM 657 C CA . SER A 1 84 ? 2.966 6.893 -6.003 1.00 86.62 84 SER A CA 1
ATOM 658 C C . SER A 1 84 ? 2.751 6.627 -4.511 1.00 86.62 84 SER A C 1
ATOM 660 O O . SER A 1 84 ? 3.490 5.866 -3.889 1.00 86.62 84 SER A O 1
ATOM 662 N N . HIS A 1 85 ? 1.720 7.255 -3.948 1.00 92.44 85 HIS A N 1
ATOM 663 C CA . HIS A 1 85 ? 1.301 7.065 -2.565 1.00 92.44 85 HIS A CA 1
ATOM 664 C C . HIS A 1 85 ? -0.202 7.302 -2.391 1.00 92.44 85 HIS A C 1
ATOM 666 O O . HIS A 1 85 ? -0.891 7.844 -3.268 1.00 92.44 85 HIS A O 1
ATOM 672 N N . THR A 1 86 ? -0.680 6.907 -1.215 1.00 94.44 86 THR A N 1
ATOM 673 C CA . THR A 1 86 ? -2.052 7.081 -0.743 1.00 94.44 86 THR A CA 1
ATOM 674 C C . THR A 1 86 ? -2.074 8.073 0.416 1.00 94.44 86 THR A C 1
ATOM 676 O O . THR A 1 86 ? -1.164 8.092 1.239 1.00 94.44 86 THR A O 1
ATOM 679 N N . LEU A 1 87 ? -3.124 8.889 0.504 1.00 96.56 87 LEU A N 1
ATOM 680 C CA . LEU A 1 87 ? -3.411 9.746 1.659 1.00 96.56 87 LEU A CA 1
ATOM 681 C C . LEU A 1 87 ? -4.648 9.244 2.412 1.00 96.56 87 LEU A C 1
ATOM 683 O O . LEU A 1 87 ? -5.521 8.644 1.787 1.00 96.56 87 LEU A O 1
ATOM 687 N N . PRO A 1 88 ? -4.805 9.541 3.717 1.00 97.56 88 PRO A N 1
ATOM 688 C CA . PRO A 1 88 ? -5.940 9.042 4.500 1.00 97.56 88 PRO A CA 1
ATOM 689 C C . PRO A 1 88 ? -7.304 9.362 3.872 1.00 97.56 88 PRO A C 1
ATOM 691 O O . PRO A 1 88 ? -8.166 8.497 3.769 1.00 97.56 88 PRO A O 1
ATOM 694 N N . ALA A 1 89 ? -7.472 10.581 3.348 1.00 97.25 89 ALA A N 1
ATOM 695 C CA . ALA A 1 89 ? -8.711 11.023 2.702 1.00 97.25 89 ALA A CA 1
ATOM 696 C C . ALA A 1 89 ? -9.067 10.249 1.415 1.00 97.25 89 ALA A C 1
ATOM 698 O O . ALA A 1 89 ? -10.205 10.311 0.954 1.00 97.25 89 ALA A O 1
ATOM 699 N N . GLN A 1 90 ? -8.099 9.544 0.825 1.00 97.19 90 GLN A N 1
ATOM 700 C CA . GLN A 1 90 ? -8.253 8.799 -0.425 1.00 97.19 90 GLN A CA 1
ATOM 701 C C . GLN A 1 90 ? -8.757 7.367 -0.199 1.00 97.19 90 GLN A C 1
ATOM 703 O O . GLN A 1 90 ? -9.247 6.743 -1.141 1.00 97.19 90 GLN A O 1
ATOM 708 N N . VAL A 1 91 ? -8.635 6.839 1.023 1.00 97.25 91 VAL A N 1
ATOM 709 C CA . VAL A 1 91 ? -9.033 5.464 1.353 1.00 97.25 91 VAL A CA 1
ATOM 710 C C . VAL A 1 91 ? -10.553 5.323 1.235 1.00 97.25 91 VAL A C 1
ATOM 712 O O . VAL A 1 91 ? -11.315 6.055 1.876 1.00 97.25 91 VAL A O 1
ATOM 715 N N . GLY A 1 92 ? -10.997 4.404 0.376 1.00 96.69 92 GLY A N 1
ATOM 716 C CA . GLY A 1 92 ? -12.409 4.197 0.047 1.00 96.69 92 GLY A CA 1
ATOM 717 C C . GLY A 1 92 ? -13.004 5.191 -0.957 1.00 96.69 92 GLY A C 1
ATOM 718 O O . GLY A 1 92 ? -14.186 5.084 -1.270 1.00 96.69 92 GLY A O 1
ATOM 719 N N . THR A 1 93 ? -12.238 6.168 -1.457 1.00 96.94 93 THR A N 1
ATOM 720 C CA . THR A 1 93 ? -12.780 7.255 -2.301 1.00 96.94 93 THR A CA 1
ATOM 721 C C . THR A 1 93 ? -12.031 7.451 -3.614 1.00 96.94 93 THR A C 1
ATOM 723 O O . THR A 1 93 ? -12.633 7.844 -4.616 1.00 96.94 93 THR A O 1
ATOM 726 N N . ARG A 1 94 ? -10.719 7.196 -3.645 1.00 96.69 94 ARG A N 1
ATOM 727 C CA . ARG A 1 94 ? -9.889 7.486 -4.817 1.00 96.69 94 ARG A CA 1
ATOM 728 C C . ARG A 1 94 ? -10.127 6.469 -5.928 1.00 96.69 94 ARG A C 1
ATOM 730 O O . ARG A 1 94 ? -10.037 5.264 -5.720 1.00 96.69 94 ARG A O 1
ATOM 737 N N . VAL A 1 95 ? -10.332 6.986 -7.135 1.00 96.94 95 VAL A N 1
ATOM 738 C CA . VAL A 1 95 ? -10.279 6.217 -8.382 1.00 96.94 95 VAL A CA 1
ATOM 739 C C . VAL A 1 95 ? -9.014 6.622 -9.130 1.00 96.94 95 VAL A C 1
ATOM 741 O O . VAL A 1 95 ? -8.772 7.806 -9.366 1.00 96.94 95 VAL A O 1
ATOM 744 N N . ILE A 1 96 ? -8.185 5.643 -9.466 1.00 94.56 96 ILE A N 1
ATOM 745 C CA . ILE A 1 96 ? -6.928 5.809 -10.184 1.00 94.56 96 ILE A CA 1
ATOM 746 C C . ILE A 1 96 ? -7.153 5.319 -11.608 1.00 94.56 96 ILE A C 1
ATOM 748 O O . ILE A 1 96 ? -7.416 4.141 -11.830 1.00 94.56 96 ILE A O 1
ATOM 752 N N . ARG A 1 97 ? -7.041 6.226 -12.576 1.00 95.12 97 ARG A N 1
ATOM 753 C CA . ARG A 1 97 ? -7.051 5.884 -14.000 1.00 95.12 97 ARG A CA 1
ATOM 754 C C . ARG A 1 97 ? -5.617 5.753 -14.473 1.00 95.12 97 ARG A C 1
ATOM 756 O O . ARG A 1 97 ? -4.850 6.707 -14.351 1.00 95.12 97 ARG A O 1
ATOM 763 N N . VAL A 1 98 ? -5.258 4.589 -14.993 1.00 92.94 98 VAL A N 1
ATOM 764 C CA . VAL A 1 98 ? -3.913 4.318 -15.503 1.00 92.94 98 VAL A CA 1
ATOM 765 C C . VAL A 1 98 ? -3.983 3.893 -16.957 1.00 92.94 98 VAL A C 1
ATOM 767 O O . VAL A 1 98 ? -4.882 3.156 -17.357 1.00 92.94 98 VAL A O 1
ATOM 770 N N . LYS A 1 99 ? -3.011 4.353 -17.744 1.00 93.19 99 LYS A N 1
ATOM 771 C CA . LYS A 1 99 ? -2.778 3.839 -19.091 1.00 93.19 99 LYS A CA 1
ATOM 772 C C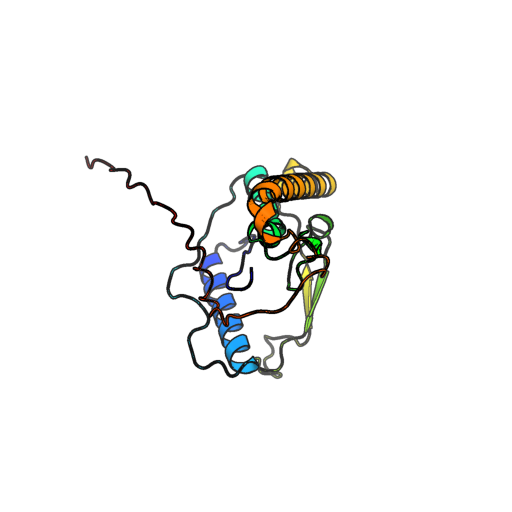 . LYS A 1 99 ? -1.731 2.742 -19.030 1.00 93.19 99 LYS A C 1
ATOM 774 O O . LYS A 1 99 ? -0.773 2.836 -18.260 1.00 93.19 99 LYS A O 1
ATOM 779 N N . ARG A 1 100 ? -1.880 1.733 -19.876 1.00 93.31 100 ARG A N 1
ATOM 780 C CA . ARG A 1 100 ? -0.893 0.668 -20.030 1.00 93.31 100 ARG A CA 1
ATOM 781 C C . ARG A 1 100 ? 0.471 1.243 -20.450 1.00 93.31 100 ARG A C 1
ATOM 783 O O . ARG A 1 100 ? 0.541 1.975 -21.443 1.00 93.31 100 ARG A O 1
ATOM 790 N N . PRO A 1 101 ? 1.568 0.908 -19.745 1.00 90.56 101 PRO A N 1
ATOM 791 C CA . PRO A 1 101 ? 2.909 1.331 -20.137 1.00 90.56 101 PRO A CA 1
ATOM 792 C C . PRO A 1 101 ? 3.309 0.784 -21.513 1.00 90.56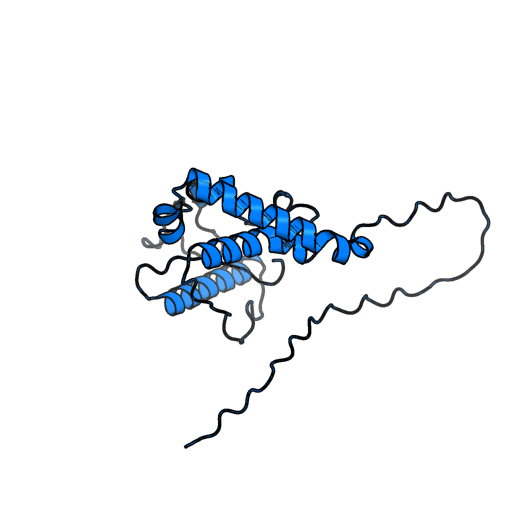 101 PRO A C 1
ATOM 794 O O . PRO A 1 101 ? 3.076 -0.380 -21.821 1.00 90.56 101 PRO A O 1
ATOM 797 N N . ARG A 1 102 ? 3.965 1.611 -22.333 1.00 90.25 102 ARG A N 1
ATOM 798 C CA . ARG A 1 102 ? 4.302 1.266 -23.729 1.00 90.25 102 ARG A CA 1
ATOM 799 C C . ARG A 1 102 ? 5.598 0.468 -23.901 1.00 90.25 102 ARG A C 1
ATOM 801 O O . ARG A 1 102 ? 5.834 -0.068 -24.973 1.00 90.25 102 ARG A O 1
ATOM 808 N N . HIS A 1 103 ? 6.452 0.426 -22.879 1.00 89.50 103 HIS A N 1
ATOM 809 C CA . HIS A 1 103 ? 7.825 -0.080 -23.013 1.00 89.50 103 HIS A CA 1
ATOM 810 C C . HIS A 1 103 ? 7.941 -1.608 -22.973 1.00 89.50 103 HIS A C 1
ATOM 812 O O . HIS A 1 103 ? 8.873 -2.153 -23.551 1.00 89.50 103 HIS A O 1
ATOM 818 N N . TYR A 1 104 ? 7.025 -2.293 -22.285 1.00 91.25 104 TYR A N 1
ATOM 819 C CA . TYR A 1 104 ? 7.095 -3.746 -22.084 1.00 91.25 104 TYR A CA 1
ATOM 820 C C . TYR A 1 104 ? 5.839 -4.485 -22.558 1.00 91.25 104 TYR A C 1
ATOM 822 O O . TYR A 1 104 ? 5.930 -5.606 -23.055 1.00 91.25 104 TYR A O 1
ATOM 830 N N . PHE A 1 105 ? 4.663 -3.878 -22.400 1.00 91.69 105 PHE A N 1
ATOM 831 C CA . PHE A 1 105 ? 3.404 -4.553 -22.677 1.00 91.69 105 PHE A CA 1
ATOM 832 C C . PHE A 1 105 ? 3.071 -4.517 -24.178 1.00 91.69 105 PHE A C 1
ATOM 834 O O . PHE A 1 105 ? 3.060 -3.444 -24.780 1.00 91.69 105 PHE A O 1
ATOM 841 N N . ASP A 1 106 ? 2.766 -5.678 -24.770 1.00 91.00 106 ASP A N 1
ATOM 842 C CA . ASP A 1 106 ? 2.338 -5.788 -26.171 1.00 91.00 106 ASP A CA 1
ATOM 843 C C . ASP A 1 106 ? 1.002 -5.060 -26.368 1.00 91.00 106 ASP A C 1
ATOM 845 O O . ASP A 1 106 ? 0.013 -5.475 -25.751 1.00 91.00 106 ASP A O 1
ATOM 849 N N . PRO A 1 107 ? 0.940 -4.022 -27.229 1.00 91.88 107 PRO A N 1
ATOM 850 C CA . PRO A 1 107 ? -0.271 -3.253 -27.451 1.00 91.88 107 PRO A CA 1
ATOM 851 C C . PRO A 1 107 ? -1.455 -4.085 -27.964 1.00 91.88 107 PRO A C 1
ATOM 853 O O . PRO A 1 107 ? -2.600 -3.712 -27.703 1.00 91.88 107 PRO A O 1
ATOM 856 N N . ASN A 1 108 ? -1.198 -5.209 -28.633 1.00 91.38 108 ASN A N 1
ATOM 857 C CA . ASN A 1 108 ? -2.222 -6.058 -29.241 1.00 91.38 108 ASN A CA 1
ATOM 858 C C . ASN A 1 108 ? -2.702 -7.193 -28.325 1.00 91.38 108 ASN A C 1
ATOM 860 O O . ASN A 1 108 ? -3.601 -7.938 -28.713 1.00 91.38 108 ASN A O 1
ATOM 864 N N . ASN A 1 109 ? -2.129 -7.343 -27.124 1.00 90.38 109 ASN A N 1
ATOM 865 C CA . ASN A 1 109 ? -2.578 -8.361 -26.178 1.00 90.38 109 ASN A CA 1
ATOM 866 C C . ASN A 1 109 ? -3.987 -8.011 -25.644 1.00 90.38 109 ASN A C 1
ATOM 868 O O . ASN A 1 109 ? -4.126 -6.982 -24.973 1.00 90.38 109 ASN A O 1
ATOM 872 N N . PRO A 1 110 ? -5.016 -8.854 -25.885 1.00 88.50 110 PRO A N 1
ATOM 873 C CA . PRO A 1 110 ? -6.388 -8.579 -25.459 1.00 88.50 110 PRO A CA 1
ATOM 874 C C . PRO A 1 110 ? -6.584 -8.608 -23.936 1.00 88.50 110 PRO A C 1
ATOM 876 O O . PRO A 1 110 ? -7.549 -8.030 -23.444 1.00 88.50 110 PRO A O 1
ATOM 879 N N . GLU A 1 111 ? -5.687 -9.242 -23.174 1.00 89.19 111 GLU A N 1
ATOM 880 C CA . GLU A 1 111 ? -5.748 -9.261 -21.705 1.00 89.19 111 GLU A CA 1
ATOM 881 C C . GLU A 1 111 ? -5.306 -7.933 -21.077 1.00 89.19 111 GLU A C 1
ATOM 883 O O . GLU A 1 111 ? -5.553 -7.686 -19.896 1.00 89.19 111 GLU A O 1
ATOM 888 N N . TRP A 1 112 ? -4.618 -7.084 -21.844 1.00 89.75 112 TRP A N 1
ATOM 889 C CA . TRP A 1 112 ? -3.990 -5.863 -21.354 1.00 89.75 112 TRP A CA 1
ATOM 890 C C . TRP A 1 112 ? -4.678 -4.642 -21.967 1.00 89.75 112 TRP A C 1
ATOM 892 O O . TRP A 1 112 ? -4.238 -4.154 -23.009 1.00 89.75 112 TRP A O 1
ATOM 902 N N . PRO A 1 113 ? -5.754 -4.129 -21.346 1.00 91.69 113 PRO A N 1
ATOM 903 C CA . PRO A 1 113 ? -6.480 -2.989 -21.889 1.00 91.69 113 PRO A CA 1
ATOM 904 C C . PRO A 1 113 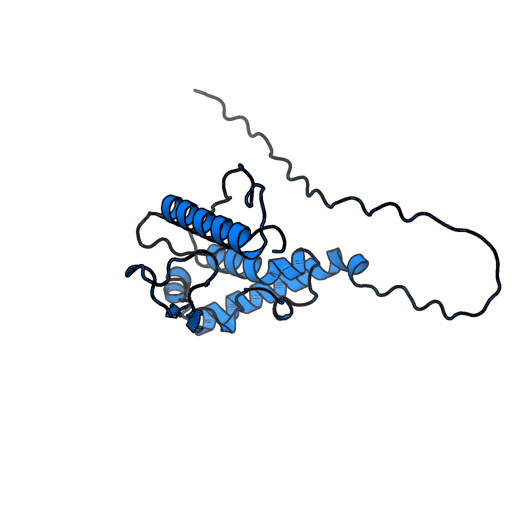? -5.589 -1.743 -21.958 1.00 91.69 113 PRO A C 1
ATOM 906 O O . PRO A 1 113 ? -4.632 -1.596 -21.196 1.00 91.69 113 PRO A O 1
ATOM 909 N N . GLU A 1 114 ? -5.903 -0.828 -22.879 1.00 93.69 114 GLU A N 1
ATOM 910 C CA . GLU A 1 114 ? -5.171 0.439 -23.004 1.00 93.69 114 GLU A CA 1
ATOM 911 C C . GLU A 1 114 ? -5.298 1.299 -21.742 1.00 93.69 114 GLU A C 1
ATOM 913 O O . GLU A 1 114 ? -4.317 1.912 -21.316 1.00 93.69 114 GLU A O 1
ATOM 918 N N . GLU A 1 115 ? -6.480 1.307 -21.128 1.00 94.94 115 GLU A N 1
ATOM 919 C CA . GLU A 1 115 ? -6.776 2.042 -19.903 1.00 94.94 115 GLU A CA 1
ATOM 920 C C . GLU A 1 115 ? -7.478 1.137 -18.888 1.00 94.94 115 GLU A C 1
ATOM 922 O O . GLU A 1 115 ? -8.267 0.263 -19.250 1.00 94.94 115 GLU A O 1
ATOM 927 N N . LEU A 1 116 ? -7.193 1.362 -17.607 1.00 94.62 116 LEU A N 1
ATOM 928 C CA . LEU A 1 116 ? -7.834 0.676 -16.492 1.00 94.62 116 LEU A CA 1
ATOM 929 C C . LEU A 1 116 ? -8.166 1.682 -15.389 1.00 94.62 116 LEU A C 1
ATOM 931 O O . LEU A 1 116 ? -7.374 2.579 -15.085 1.00 94.62 116 LEU A O 1
ATOM 935 N N . GLU A 1 117 ? -9.323 1.499 -14.757 1.00 95.50 117 GLU A N 1
ATOM 936 C CA . GLU A 1 117 ? -9.668 2.182 -13.515 1.00 95.50 117 GLU A CA 1
ATOM 937 C C . GLU A 1 117 ? -9.458 1.242 -12.326 1.00 95.50 117 GLU A C 1
ATOM 939 O O . GLU A 1 117 ? -9.993 0.136 -12.289 1.00 95.50 117 GLU A O 1
ATOM 944 N N . LEU A 1 118 ? -8.698 1.698 -11.335 1.00 93.38 118 LEU A N 1
ATOM 945 C CA . LEU A 1 118 ? -8.499 1.024 -10.058 1.00 93.38 118 LEU A CA 1
ATOM 946 C C . LEU A 1 118 ? -9.144 1.859 -8.959 1.00 93.38 118 LEU A C 1
ATOM 948 O O . LEU A 1 118 ? -8.858 3.049 -8.823 1.00 93.38 118 LEU A O 1
ATOM 952 N N . ARG A 1 119 ? -10.014 1.247 -8.159 1.00 95.38 119 ARG A N 1
ATOM 953 C CA . ARG A 1 119 ? -10.634 1.910 -7.010 1.00 95.38 119 ARG A CA 1
ATOM 954 C C . ARG A 1 119 ? -9.855 1.548 -5.757 1.00 95.38 119 ARG A C 1
ATOM 956 O O . ARG A 1 119 ? -9.579 0.379 -5.512 1.00 95.38 119 ARG A O 1
ATOM 963 N N . LEU A 1 120 ? -9.500 2.557 -4.972 1.00 95.69 120 LEU A N 1
ATOM 964 C CA . LEU A 1 120 ? -8.969 2.344 -3.638 1.00 95.69 120 LEU A CA 1
ATOM 965 C C . LEU A 1 120 ? -10.147 2.128 -2.688 1.00 95.69 120 LEU A C 1
ATOM 967 O O . LEU A 1 120 ? -10.850 3.078 -2.345 1.00 95.69 120 LEU A O 1
ATOM 971 N N . GLU A 1 121 ? -10.373 0.880 -2.299 1.00 96.25 121 GLU A N 1
ATOM 972 C CA . GLU A 1 121 ? -11.506 0.482 -1.460 1.00 96.25 121 GLU A CA 1
ATOM 973 C C . GLU A 1 121 ? -11.232 0.696 0.035 1.00 96.25 121 GLU A C 1
ATOM 975 O O . GLU A 1 121 ? -10.082 0.779 0.473 1.00 96.25 121 GLU A O 1
ATOM 980 N N . MET A 1 122 ? -12.306 0.823 0.820 1.00 97.31 122 MET A N 1
ATOM 981 C CA . MET A 1 122 ? -12.216 0.797 2.278 1.00 97.31 122 MET A CA 1
ATOM 982 C C . MET A 1 122 ? -12.026 -0.662 2.714 1.00 97.31 122 MET A C 1
ATOM 984 O O . MET A 1 122 ? -12.821 -1.508 2.301 1.00 97.31 122 MET A O 1
ATOM 988 N N . PRO A 1 123 ? -11.009 -0.995 3.531 1.00 96.31 123 PRO A N 1
ATOM 989 C CA . PRO A 1 123 ? -10.877 -2.347 4.056 1.00 96.31 123 PRO A CA 1
ATOM 990 C C . PRO A 1 123 ? -12.132 -2.760 4.830 1.00 96.31 123 PRO A C 1
ATOM 992 O O . PRO A 1 123 ? -12.604 -2.012 5.686 1.00 96.31 123 PRO A O 1
ATOM 995 N N . VAL A 1 124 ? -12.630 -3.973 4.575 1.00 94.81 124 VAL A N 1
ATOM 996 C CA . VAL A 1 124 ? -13.885 -4.483 5.159 1.00 94.81 124 VAL A CA 1
ATOM 997 C C . VAL A 1 124 ? -13.889 -4.403 6.687 1.00 94.81 124 VAL A C 1
ATOM 999 O O . VAL A 1 124 ? -14.890 -4.005 7.269 1.00 94.81 124 VAL A O 1
ATOM 1002 N N . ALA A 1 125 ? -12.764 -4.713 7.339 1.00 94.00 125 ALA A N 1
ATOM 1003 C CA . ALA A 1 125 ? -12.646 -4.612 8.795 1.00 94.00 125 ALA A CA 1
ATOM 1004 C C . ALA A 1 125 ? -12.885 -3.180 9.311 1.00 94.00 125 ALA A C 1
ATOM 1006 O O . ALA A 1 125 ? -13.509 -2.996 10.346 1.00 94.00 125 ALA A O 1
ATOM 1007 N N . LEU A 1 126 ? -12.431 -2.158 8.577 1.00 97.50 126 LEU A N 1
ATOM 1008 C CA . LEU A 1 126 ? -12.646 -0.762 8.965 1.00 97.50 126 LEU A CA 1
ATOM 1009 C C . LEU A 1 126 ? -14.071 -0.300 8.666 1.00 97.50 126 LEU A C 1
ATOM 1011 O O . LEU A 1 126 ? -14.647 0.445 9.453 1.00 97.50 126 LEU A O 1
ATOM 1015 N N . GLU A 1 127 ? -14.632 -0.748 7.542 1.00 96.19 127 GLU A N 1
ATOM 1016 C CA . GLU A 1 127 ? -16.014 -0.449 7.166 1.00 96.19 127 GLU A CA 1
ATOM 1017 C C . GLU A 1 127 ? -16.999 -0.990 8.211 1.00 96.19 127 GLU A C 1
ATOM 1019 O O . GLU A 1 127 ? -17.888 -0.263 8.644 1.00 96.19 127 GLU A O 1
ATOM 1024 N N . LEU A 1 128 ? -16.814 -2.238 8.656 1.00 96.00 128 LEU A N 1
ATOM 1025 C CA . LEU A 1 128 ? -17.693 -2.883 9.635 1.00 96.00 128 LEU A CA 1
ATOM 1026 C C . LEU A 1 128 ? -17.589 -2.261 11.032 1.00 96.00 128 LEU A C 1
ATOM 1028 O O . LEU A 1 128 ? -18.616 -2.053 11.677 1.00 96.00 128 LEU A O 1
ATOM 1032 N N . ASP A 1 129 ? -16.374 -1.960 11.490 1.00 97.81 129 ASP A N 1
ATOM 1033 C CA . ASP A 1 129 ? -16.154 -1.515 12.870 1.00 97.81 129 ASP A CA 1
ATOM 1034 C C . ASP A 1 129 ? -16.391 -0.010 13.050 1.00 97.81 129 ASP A C 1
ATOM 1036 O O . ASP A 1 129 ? -16.830 0.435 14.114 1.00 97.81 129 ASP A O 1
ATOM 1040 N N . TYR A 1 130 ? -16.094 0.791 12.022 1.00 97.62 130 TYR A N 1
ATOM 1041 C CA . TYR A 1 130 ? -16.059 2.251 12.132 1.00 97.62 130 TYR A CA 1
ATOM 1042 C C . TYR A 1 130 ? -16.921 2.978 11.098 1.00 97.62 130 TYR A C 1
ATOM 1044 O O . TYR A 1 130 ? -17.309 4.123 11.335 1.00 97.62 130 TYR A O 1
ATOM 1052 N N . GLY A 1 131 ? -17.222 2.354 9.960 1.00 97.75 131 GLY A N 1
ATOM 1053 C CA . GLY A 1 131 ? -17.734 3.059 8.790 1.00 97.75 131 GLY A CA 1
ATOM 1054 C C . GLY A 1 131 ? -16.674 3.967 8.138 1.00 97.75 131 GLY A C 1
ATOM 1055 O O . GLY A 1 131 ? -15.617 4.251 8.718 1.00 97.75 131 GLY A O 1
ATOM 1056 N N . PRO A 1 132 ? -16.926 4.446 6.911 1.00 96.69 132 PRO A N 1
ATOM 1057 C CA . PRO A 1 132 ? -15.871 4.994 6.070 1.00 96.69 132 PRO A CA 1
ATOM 1058 C C . PRO A 1 132 ? -15.343 6.351 6.557 1.00 96.69 132 PRO A C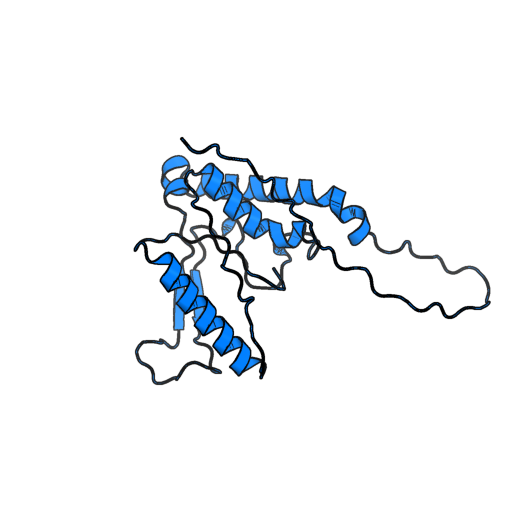 1
ATOM 1060 O O . PRO A 1 132 ? -14.155 6.645 6.403 1.00 96.69 132 PRO A O 1
ATOM 1063 N N . GLU A 1 133 ? -16.188 7.193 7.155 1.00 97.69 133 GLU A N 1
ATOM 1064 C CA . GLU A 1 133 ? -15.797 8.510 7.670 1.00 97.69 133 GLU A CA 1
ATOM 1065 C C . GLU A 1 133 ? -14.868 8.389 8.881 1.00 97.69 133 GLU A C 1
ATOM 1067 O O . GLU A 1 133 ? -13.756 8.926 8.856 1.00 97.69 133 GLU A O 1
ATOM 1072 N N . LEU A 1 134 ? -15.288 7.643 9.907 1.00 98.19 134 LEU A N 1
ATOM 1073 C CA . LEU A 1 134 ? -14.508 7.460 11.131 1.00 98.19 134 LEU A CA 1
ATOM 1074 C C . LEU A 1 134 ? -13.239 6.639 10.870 1.00 98.19 134 LEU A C 1
ATOM 1076 O O . LEU A 1 134 ? -12.193 6.930 11.449 1.00 98.19 134 LEU A O 1
ATOM 1080 N N . ALA A 1 135 ? -13.280 5.664 9.955 1.00 98.25 135 ALA A N 1
ATOM 1081 C CA . ALA A 1 135 ? -12.086 4.939 9.525 1.00 98.25 135 ALA A CA 1
ATOM 1082 C C . ALA A 1 135 ? -11.017 5.886 8.954 1.00 98.25 135 ALA A C 1
ATOM 1084 O O . ALA A 1 135 ? -9.854 5.831 9.361 1.00 98.25 135 ALA A O 1
ATOM 1085 N N . ARG A 1 136 ? -11.399 6.802 8.050 1.00 98.38 136 ARG A N 1
ATOM 1086 C CA . ARG A 1 136 ? -10.471 7.807 7.499 1.00 98.38 136 ARG A CA 1
ATOM 1087 C C . ARG A 1 136 ? -9.932 8.743 8.576 1.00 98.38 136 ARG A C 1
ATOM 1089 O O . ARG A 1 136 ? -8.747 9.077 8.535 1.00 98.38 136 ARG A O 1
ATOM 1096 N N . GLU A 1 137 ? -10.769 9.157 9.525 1.00 98.50 137 GLU A N 1
ATOM 1097 C CA . GLU A 1 137 ? -10.345 9.996 10.649 1.00 98.50 137 GLU A CA 1
ATOM 1098 C C . GLU A 1 137 ? -9.293 9.291 11.514 1.00 98.50 137 GLU A C 1
ATOM 1100 O O . GLU A 1 137 ? -8.231 9.865 11.758 1.00 98.50 137 GLU A O 1
ATOM 1105 N N . ARG A 1 138 ? -9.532 8.027 11.879 1.00 98.62 138 ARG A N 1
ATOM 1106 C CA . ARG A 1 138 ? -8.597 7.208 12.667 1.00 98.62 138 ARG A CA 1
ATOM 1107 C C . ARG A 1 138 ? -7.280 6.952 11.941 1.00 98.62 138 ARG A C 1
ATOM 1109 O O . ARG A 1 138 ? -6.214 7.072 12.542 1.00 98.62 138 ARG A O 1
ATOM 1116 N N . ILE A 1 139 ? -7.322 6.666 10.637 1.00 98.62 139 ILE A N 1
ATOM 1117 C CA . ILE A 1 139 ? -6.104 6.566 9.815 1.00 98.62 139 ILE A CA 1
ATOM 1118 C C . ILE A 1 139 ? -5.351 7.903 9.840 1.00 98.62 139 ILE A C 1
ATOM 1120 O O . ILE A 1 139 ? -4.138 7.929 10.037 1.00 98.62 139 ILE A O 1
ATOM 1124 N N . ALA A 1 140 ? -6.051 9.026 9.658 1.00 98.50 140 ALA A N 1
ATOM 1125 C CA . ALA A 1 140 ? -5.430 10.346 9.648 1.00 98.50 140 ALA A CA 1
ATOM 1126 C C . ALA A 1 140 ? -4.817 10.719 11.006 1.00 98.50 140 A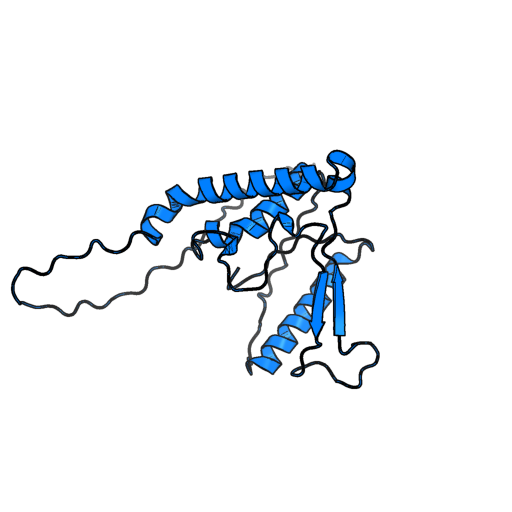LA A C 1
ATOM 1128 O O . ALA A 1 140 ? -3.737 11.309 11.036 1.00 98.50 140 ALA A O 1
ATOM 1129 N N . GLU A 1 141 ? -5.479 10.380 12.112 1.00 98.56 141 GLU A N 1
ATOM 1130 C CA . GLU A 1 141 ? -4.952 10.533 13.469 1.00 98.56 141 GLU A CA 1
ATOM 1131 C C . GLU A 1 141 ? -3.672 9.725 13.648 1.00 98.56 141 GLU A C 1
ATOM 1133 O O . GLU A 1 141 ? -2.627 10.296 13.960 1.00 98.56 141 GLU A O 1
ATOM 1138 N N . ARG A 1 142 ? -3.698 8.437 13.299 1.00 98.50 142 ARG A N 1
ATOM 1139 C CA . ARG A 1 142 ? -2.524 7.584 13.461 1.00 98.50 142 ARG A CA 1
ATOM 1140 C C . ARG A 1 142 ? -1.342 8.011 12.584 1.00 98.50 142 ARG A C 1
ATOM 1142 O O . ARG A 1 142 ? -0.192 7.948 13.020 1.00 98.50 142 ARG A O 1
ATOM 1149 N N . VAL A 1 143 ? -1.605 8.514 11.376 1.00 98.25 143 VAL A N 1
ATOM 1150 C CA . VAL A 1 143 ? -0.581 9.126 10.507 1.00 98.25 143 VAL A CA 1
ATOM 1151 C C . VAL A 1 143 ? 0.011 10.392 11.136 1.00 98.25 143 VAL A C 1
ATOM 1153 O O . VAL A 1 143 ? 1.211 10.641 11.003 1.00 98.25 143 VAL A O 1
ATOM 1156 N N . ARG A 1 144 ? -0.793 11.223 11.813 1.00 97.44 144 ARG A N 1
ATOM 1157 C CA . ARG A 1 144 ? -0.277 12.398 12.538 1.00 97.44 144 ARG A CA 1
ATOM 1158 C C . ARG A 1 144 ? 0.624 11.976 13.695 1.00 97.44 144 ARG A C 1
ATOM 1160 O O . ARG A 1 144 ? 1.712 12.536 13.813 1.00 97.44 144 ARG A O 1
ATOM 1167 N N . ASP A 1 145 ? 0.222 10.973 14.469 1.00 97.19 145 ASP A N 1
ATOM 1168 C CA . ASP A 1 145 ? 1.012 10.465 15.595 1.00 97.19 145 ASP A CA 1
ATOM 1169 C C . ASP A 1 145 ? 2.369 9.932 15.145 1.00 97.19 145 ASP A C 1
ATOM 1171 O O . ASP A 1 145 ? 3.399 10.317 15.697 1.00 97.19 145 ASP A O 1
ATOM 1175 N N . ARG A 1 146 ? 2.388 9.105 14.094 1.00 95.94 146 ARG A N 1
ATOM 1176 C CA . ARG A 1 146 ? 3.626 8.561 13.520 1.00 95.94 146 ARG A CA 1
ATOM 1177 C C . ARG A 1 146 ? 4.563 9.655 13.013 1.00 95.94 146 ARG A C 1
ATOM 1179 O O . ARG A 1 146 ? 5.737 9.688 13.372 1.00 95.94 146 ARG A O 1
ATOM 1186 N N . GLN A 1 147 ? 4.037 10.627 12.265 1.00 94.69 147 GLN A N 1
ATOM 1187 C CA . GLN A 1 147 ? 4.836 11.775 11.825 1.00 94.69 147 GLN A CA 1
ATOM 1188 C C . GLN A 1 147 ? 5.335 12.626 13.000 1.00 94.69 147 GLN A C 1
ATOM 1190 O O . GLN A 1 147 ? 6.412 13.210 12.912 1.00 94.69 147 GLN A O 1
ATOM 1195 N N . HIS A 1 148 ? 4.568 12.742 14.088 1.00 92.00 148 HIS A N 1
ATOM 1196 C CA . HIS A 1 148 ? 5.010 13.447 15.288 1.00 92.00 148 HIS A CA 1
ATOM 1197 C C . HIS A 1 148 ? 6.148 12.695 15.991 1.00 92.00 148 HIS A C 1
ATOM 1199 O O . HIS A 1 148 ? 7.135 13.319 16.377 1.00 92.00 148 HIS A O 1
ATOM 1205 N N . GLN A 1 149 ? 6.042 11.369 16.103 1.00 89.88 149 GLN A N 1
ATOM 1206 C CA . GLN A 1 149 ? 7.056 10.494 16.701 1.00 89.88 149 GLN A CA 1
ATOM 1207 C C . GLN A 1 149 ? 8.369 10.478 15.905 1.00 89.88 149 GLN A C 1
ATOM 1209 O O . GLN A 1 149 ? 9.432 10.473 16.511 1.00 89.88 149 GLN A O 1
ATOM 1214 N N . ALA A 1 150 ? 8.311 10.574 14.574 1.00 88.12 150 ALA A N 1
ATOM 1215 C CA . ALA A 1 150 ? 9.502 10.634 13.721 1.00 88.12 150 ALA A CA 1
ATOM 1216 C C . ALA A 1 150 ? 10.296 11.953 13.847 1.00 88.12 150 ALA A C 1
ATOM 1218 O O . ALA A 1 150 ? 11.496 12.006 13.587 1.00 88.12 150 ALA A O 1
ATOM 1219 N N . ARG A 1 151 ? 9.651 13.063 14.233 1.00 76.94 151 ARG A N 1
ATOM 1220 C CA . ARG A 1 151 ? 10.276 14.402 14.197 1.00 76.94 151 ARG A CA 1
ATOM 1221 C C . ARG A 1 151 ? 11.484 14.577 15.120 1.00 76.94 151 ARG A C 1
ATOM 1223 O O . ARG A 1 151 ? 12.452 15.177 14.658 1.00 76.94 151 ARG A O 1
ATOM 1230 N N . PRO A 1 152 ? 11.461 14.152 16.398 1.00 67.69 152 PRO A N 1
ATOM 1231 C CA . PRO A 1 152 ? 12.629 14.247 17.270 1.00 67.69 152 PRO A CA 1
ATOM 1232 C C . PRO A 1 152 ? 13.839 13.493 16.717 1.00 67.69 152 PRO A C 1
ATOM 1234 O O . PRO A 1 152 ? 14.946 14.018 16.785 1.00 67.69 152 PRO A O 1
ATOM 1237 N N . GLU A 1 153 ? 13.617 12.322 16.117 1.00 63.41 153 GLU A N 1
ATOM 1238 C CA . GLU A 1 153 ? 14.670 11.479 15.537 1.00 63.41 153 GLU A CA 1
ATOM 1239 C C . GLU A 1 153 ? 15.329 12.135 14.312 1.00 63.41 153 GLU A C 1
ATOM 1241 O O . GLU A 1 153 ? 16.501 11.904 14.028 1.00 63.41 153 GLU A O 1
ATOM 1246 N N . LEU A 1 154 ? 14.603 13.025 13.628 1.00 63.25 154 LEU A N 1
ATOM 1247 C CA . LEU A 1 154 ? 15.027 13.661 12.380 1.00 63.25 154 LEU A CA 1
ATOM 1248 C C . LEU A 1 154 ? 15.486 15.117 12.533 1.00 63.25 154 LEU A C 1
ATOM 1250 O O . LEU A 1 154 ? 15.808 15.755 11.528 1.00 63.25 154 LEU A O 1
ATOM 1254 N N . ARG A 1 155 ? 15.532 15.672 13.756 1.00 59.09 155 ARG A N 1
ATOM 1255 C CA . ARG A 1 155 ? 15.951 17.073 13.979 1.00 59.09 155 ARG A CA 1
ATOM 1256 C C . ARG A 1 155 ? 17.341 17.382 13.408 1.00 59.09 155 ARG A C 1
ATOM 1258 O O . ARG A 1 155 ? 17.518 18.464 12.874 1.00 59.09 155 ARG A O 1
ATOM 1265 N N . GLY A 1 156 ? 18.269 16.423 13.404 1.00 56.38 156 GLY A N 1
ATOM 1266 C CA . GLY A 1 156 ? 19.596 16.595 12.792 1.00 56.38 156 GLY A CA 1
ATOM 1267 C C . GLY A 1 156 ? 19.649 16.452 11.261 1.00 56.38 156 GLY A C 1
ATOM 1268 O O . GLY A 1 156 ? 20.675 16.759 10.669 1.00 56.38 156 GLY A O 1
ATOM 1269 N N . VAL A 1 157 ? 18.576 15.984 10.611 1.00 59.53 157 VAL A N 1
ATOM 1270 C CA . VAL A 1 157 ? 18.527 15.733 9.152 1.00 59.53 157 VAL A CA 1
ATOM 1271 C C . VAL A 1 157 ? 17.963 16.937 8.386 1.00 59.53 157 VAL A C 1
ATOM 1273 O O . VAL A 1 157 ? 18.299 17.152 7.225 1.00 59.53 157 VAL A O 1
ATOM 1276 N N . TRP A 1 158 ? 17.114 17.739 9.036 1.00 49.69 158 TRP A N 1
ATOM 1277 C CA . TRP A 1 158 ? 16.378 18.850 8.415 1.00 49.69 158 TRP A CA 1
ATOM 1278 C C . TRP A 1 158 ? 16.706 20.229 8.995 1.00 49.69 158 TRP A C 1
ATOM 1280 O O . TRP A 1 158 ? 16.018 21.203 8.668 1.00 49.69 158 TRP A O 1
ATOM 1290 N N . GLU A 1 159 ? 17.709 20.327 9.867 1.00 51.28 159 GLU A N 1
ATOM 1291 C CA . GLU A 1 159 ? 18.278 21.616 10.246 1.00 51.28 159 GLU A CA 1
ATOM 1292 C C . GLU A 1 159 ? 19.092 22.147 9.057 1.00 51.28 159 GLU A C 1
ATOM 1294 O O . GLU A 1 159 ? 20.047 21.493 8.635 1.00 51.28 159 GLU A O 1
ATOM 1299 N N . PRO A 1 160 ? 18.726 23.298 8.457 1.00 48.25 160 PRO A N 1
ATOM 1300 C CA . PRO A 1 160 ? 19.647 23.961 7.550 1.00 48.25 160 PRO A CA 1
ATOM 1301 C C . PRO A 1 160 ? 20.912 24.292 8.345 1.00 48.25 160 PRO A C 1
ATOM 1303 O O . PRO A 1 160 ? 20.801 24.738 9.491 1.00 48.25 160 PRO A O 1
ATOM 1306 N N . GLU A 1 161 ? 22.095 24.092 7.750 1.00 45.16 161 GLU A N 1
ATOM 1307 C CA . GLU A 1 161 ? 23.332 24.617 8.335 1.00 45.16 161 GLU A CA 1
ATOM 1308 C C . GLU A 1 161 ? 23.080 26.071 8.759 1.00 45.16 161 GLU A C 1
ATOM 1310 O O . GLU A 1 161 ? 22.528 26.846 7.961 1.00 45.16 161 GLU A O 1
ATOM 1315 N N . PRO A 1 162 ? 23.405 26.453 10.008 1.00 44.62 162 PRO A N 1
ATOM 1316 C CA . PRO A 1 162 ? 23.236 27.830 10.426 1.00 44.62 162 PRO A CA 1
ATOM 1317 C C . PRO A 1 162 ? 24.016 28.689 9.440 1.00 44.62 162 PRO A C 1
ATOM 1319 O O . PRO A 1 162 ? 25.206 28.466 9.230 1.00 44.62 162 PRO A O 1
ATOM 1322 N N . ALA A 1 163 ? 23.328 29.638 8.801 1.00 43.88 163 ALA A N 1
ATOM 1323 C CA . ALA A 1 163 ? 23.948 30.552 7.861 1.00 43.88 163 ALA A CA 1
ATOM 1324 C C . ALA A 1 163 ? 25.149 31.205 8.552 1.00 43.88 163 ALA A C 1
ATOM 1326 O O . ALA A 1 163 ? 24.989 32.058 9.430 1.00 43.88 163 ALA A O 1
ATOM 1327 N N . VAL A 1 164 ? 26.357 30.777 8.183 1.00 49.28 164 VAL A N 1
ATOM 1328 C CA . VAL A 1 164 ? 27.584 31.422 8.627 1.00 49.28 164 VAL A CA 1
ATOM 1329 C C . VAL A 1 164 ? 27.562 32.802 7.984 1.00 49.28 164 VAL A C 1
ATOM 1331 O O . VAL A 1 164 ? 27.822 32.958 6.792 1.00 49.28 164 VAL A O 1
ATOM 1334 N N . CYS A 1 165 ? 27.167 33.808 8.764 1.00 35.41 165 CYS A N 1
ATOM 1335 C CA . CYS A 1 165 ? 27.276 35.208 8.390 1.00 35.41 165 CYS A CA 1
ATOM 1336 C C . CYS A 1 165 ? 28.764 35.492 8.144 1.00 35.41 165 CYS A C 1
ATOM 1338 O O . CYS A 1 165 ? 29.565 35.551 9.078 1.00 35.41 165 CYS A O 1
ATOM 1340 N N . GLY A 1 166 ? 29.142 35.547 6.866 1.00 42.03 166 GLY A N 1
ATOM 1341 C CA . GLY A 1 166 ? 30.521 35.630 6.410 1.00 42.03 166 GLY A CA 1
ATOM 1342 C C . GLY A 1 166 ? 31.164 36.967 6.754 1.00 42.03 166 GLY A C 1
ATOM 1343 O O . GLY A 1 166 ? 31.183 37.875 5.931 1.00 42.03 166 GLY A O 1
ATOM 1344 N N . CYS A 1 167 ? 31.753 37.048 7.944 1.00 34.91 167 CYS A N 1
ATOM 1345 C CA . CYS A 1 167 ? 32.701 38.085 8.334 1.00 34.91 167 CYS A CA 1
ATOM 1346 C C . CYS A 1 167 ? 33.905 37.453 9.054 1.00 34.91 167 CYS A C 1
ATOM 1348 O O . CYS A 1 167 ? 33.992 37.546 10.275 1.00 34.91 167 CYS A O 1
ATOM 1350 N N . ARG A 1 168 ? 34.827 36.814 8.310 1.00 34.53 168 ARG A N 1
ATOM 1351 C CA . ARG A 1 168 ? 36.294 37.034 8.390 1.00 34.53 168 ARG A CA 1
ATOM 1352 C C . ARG A 1 168 ? 37.123 35.991 7.627 1.00 34.53 168 ARG A C 1
ATOM 1354 O O . ARG A 1 168 ? 36.990 34.795 7.831 1.00 34.53 168 ARG A O 1
ATOM 1361 N N . GLU A 1 169 ? 38.005 36.550 6.800 1.00 33.72 169 GLU A N 1
ATOM 1362 C CA . GLU A 1 169 ? 39.422 36.223 6.577 1.00 33.72 169 GLU A CA 1
ATOM 1363 C C . GLU A 1 169 ? 39.844 34.784 6.220 1.00 33.72 169 GLU A C 1
ATOM 1365 O O . GLU A 1 169 ? 39.847 33.848 7.009 1.00 33.72 169 GLU A O 1
ATOM 1370 N N . SER A 1 170 ? 40.326 34.705 4.979 1.00 41.22 170 SER A N 1
ATOM 1371 C CA . SER A 1 170 ? 41.229 33.729 4.371 1.00 41.22 170 SER A CA 1
ATOM 1372 C C . SER A 1 170 ? 42.149 32.948 5.318 1.00 41.22 170 SER A C 1
ATOM 1374 O O . SER A 1 170 ? 43.022 33.536 5.955 1.00 41.22 170 SER A O 1
ATOM 1376 N N . SER A 1 171 ? 42.089 31.614 5.254 1.00 33.62 171 SER A N 1
ATOM 1377 C CA . SER A 1 171 ? 43.246 30.744 4.949 1.00 33.62 171 SER A CA 1
ATOM 1378 C C . SER A 1 171 ? 42.884 29.250 5.007 1.00 33.62 171 SER A C 1
ATOM 1380 O O . SER A 1 171 ? 42.362 28.768 6.000 1.00 33.62 171 SER A O 1
ATOM 1382 N N . GLY A 1 172 ? 43.231 28.519 3.940 1.00 31.80 172 GLY A N 1
ATOM 1383 C CA . GLY A 1 172 ? 43.696 27.126 3.998 1.00 31.80 172 GLY A CA 1
ATOM 1384 C C . GLY A 1 172 ? 42.693 25.990 4.259 1.00 31.80 172 GLY A C 1
ATOM 1385 O O . GLY A 1 172 ? 42.133 25.860 5.339 1.00 31.80 172 GLY A O 1
ATOM 1386 N N . GLY A 1 173 ? 42.633 25.046 3.310 1.00 28.00 173 GLY A N 1
ATOM 1387 C CA . GLY A 1 173 ? 42.392 23.631 3.618 1.00 28.00 173 GLY A CA 1
ATOM 1388 C C . GLY A 1 173 ? 41.262 22.970 2.834 1.00 28.00 173 GLY A C 1
ATOM 1389 O O . GLY A 1 173 ? 40.114 22.980 3.266 1.00 28.00 173 GLY A O 1
ATOM 1390 N N . TYR A 1 174 ? 41.609 22.307 1.727 1.00 30.17 174 TYR A N 1
ATOM 1391 C CA . TYR A 1 174 ? 40.788 21.236 1.157 1.00 30.17 174 TYR A CA 1
ATOM 1392 C C . TYR A 1 174 ? 40.597 20.142 2.222 1.00 30.17 174 TYR A C 1
ATOM 1394 O O . TYR A 1 174 ? 41.577 19.562 2.690 1.00 30.17 174 TYR A O 1
ATOM 1402 N N . ARG A 1 175 ? 39.349 19.850 2.597 1.00 34.41 175 ARG A N 1
ATOM 1403 C CA . ARG A 1 175 ? 38.981 18.634 3.333 1.00 34.41 175 ARG A CA 1
ATOM 1404 C C . ARG A 1 175 ? 38.112 17.771 2.427 1.00 34.41 175 ARG A C 1
ATOM 1406 O O . ARG A 1 175 ? 37.071 18.218 1.960 1.00 34.41 175 ARG A O 1
ATOM 1413 N N . ASN A 1 176 ? 38.581 16.552 2.170 1.00 30.98 176 ASN A N 1
ATOM 1414 C CA . ASN A 1 176 ? 37.828 15.501 1.496 1.00 30.98 176 ASN A CA 1
ATOM 1415 C C . ASN A 1 176 ? 36.570 15.182 2.314 1.00 30.98 176 ASN A C 1
ATOM 1417 O O . ASN A 1 176 ? 36.679 14.860 3.496 1.00 30.98 176 ASN A O 1
ATOM 1421 N N . SER A 1 177 ? 35.392 15.259 1.698 1.00 32.25 177 SER A N 1
ATOM 1422 C CA . SER A 1 177 ? 34.161 14.726 2.277 1.00 32.25 177 SER A CA 1
ATOM 1423 C C . SER A 1 177 ? 34.111 13.221 2.019 1.00 32.25 177 SER A C 1
ATOM 1425 O O . SER A 1 177 ? 33.762 12.780 0.922 1.00 32.25 177 SER A O 1
ATOM 1427 N N . GLU A 1 178 ? 34.502 12.443 3.025 1.00 28.84 178 GLU A N 1
ATOM 1428 C CA . GLU A 1 178 ? 34.138 11.033 3.132 1.00 28.84 178 GLU A CA 1
ATOM 1429 C C . GLU A 1 178 ? 32.611 10.900 3.199 1.00 28.84 178 GLU A C 1
ATOM 1431 O O . GLU A 1 178 ? 31.912 11.709 3.813 1.00 28.84 178 GLU A O 1
ATOM 1436 N N . ALA A 1 179 ? 32.102 9.884 2.507 1.00 31.70 179 ALA A N 1
ATOM 1437 C CA . ALA A 1 179 ? 30.692 9.559 2.420 1.00 31.70 179 ALA A CA 1
ATOM 1438 C C . ALA A 1 179 ? 30.097 9.268 3.807 1.00 31.70 179 ALA A C 1
ATOM 1440 O O . ALA A 1 179 ? 30.691 8.554 4.615 1.00 31.70 179 ALA A O 1
ATOM 1441 N N . ALA A 1 180 ? 28.894 9.788 4.056 1.00 30.91 180 ALA A N 1
ATOM 1442 C CA . ALA A 1 180 ? 28.112 9.438 5.234 1.00 30.91 180 ALA A CA 1
ATOM 1443 C C . ALA A 1 180 ? 27.855 7.914 5.265 1.00 30.91 180 ALA A C 1
ATOM 1445 O O . ALA A 1 180 ? 27.462 7.344 4.241 1.00 30.91 180 ALA A O 1
ATOM 1446 N N . PRO A 1 181 ? 28.069 7.232 6.406 1.00 31.28 181 PRO A N 1
ATOM 1447 C CA . PRO A 1 181 ? 27.835 5.801 6.511 1.00 31.28 181 PRO A CA 1
ATOM 1448 C C . PRO A 1 181 ? 26.334 5.510 6.438 1.00 31.28 181 PRO A C 1
ATOM 1450 O O . PRO A 1 181 ? 25.520 6.145 7.109 1.00 31.28 181 PRO A O 1
ATOM 1453 N N . GLY A 1 182 ? 25.978 4.539 5.595 1.00 27.72 182 GLY A N 1
ATOM 1454 C CA . GLY A 1 182 ? 24.611 4.068 5.420 1.00 27.72 182 GLY A CA 1
ATOM 1455 C C . GLY A 1 182 ? 23.988 3.623 6.741 1.00 27.72 182 GLY A C 1
ATOM 1456 O O . GLY A 1 182 ? 24.600 2.902 7.529 1.00 27.72 182 GLY A O 1
ATOM 1457 N N . ILE A 1 183 ? 22.744 4.041 6.964 1.00 32.06 183 ILE A N 1
ATOM 1458 C CA . ILE A 1 183 ? 21.930 3.609 8.097 1.00 32.06 183 ILE A CA 1
ATOM 1459 C C . ILE A 1 183 ? 21.525 2.149 7.850 1.00 32.06 183 ILE A C 1
ATOM 1461 O O . ILE A 1 183 ? 20.496 1.855 7.247 1.00 32.06 183 ILE A O 1
ATOM 1465 N N . GLN A 1 184 ? 22.365 1.213 8.291 1.00 28.42 184 GLN A N 1
ATOM 1466 C CA . GLN A 1 184 ? 21.968 -0.175 8.508 1.00 28.42 184 GLN A CA 1
ATOM 1467 C C . GLN A 1 184 ? 21.220 -0.247 9.841 1.00 28.42 184 GLN A C 1
ATOM 1469 O O . GLN A 1 184 ? 21.820 -0.320 10.912 1.00 28.42 184 GLN A O 1
ATOM 1474 N N . GLY A 1 185 ? 19.889 -0.216 9.775 1.00 26.41 185 GLY A N 1
ATOM 1475 C CA . GLY A 1 185 ? 19.036 -0.570 10.904 1.00 26.41 185 GLY A CA 1
ATOM 1476 C C . GLY A 1 185 ? 19.216 -2.050 11.242 1.00 26.41 185 GLY A C 1
ATOM 1477 O O . GLY A 1 185 ? 18.673 -2.923 10.570 1.00 26.41 185 GLY A O 1
ATOM 1478 N N . ALA A 1 186 ? 20.008 -2.335 12.272 1.00 26.44 186 ALA A N 1
ATOM 1479 C CA . ALA A 1 186 ? 20.188 -3.670 12.816 1.00 26.44 186 ALA A CA 1
ATOM 1480 C C . ALA A 1 186 ? 18.924 -4.106 13.575 1.00 26.44 186 ALA A C 1
ATOM 1482 O O . ALA A 1 186 ? 18.716 -3.723 14.725 1.00 26.44 186 ALA A O 1
ATOM 1483 N N . VAL A 1 187 ? 18.095 -4.952 12.963 1.00 29.92 187 VAL A N 1
ATOM 1484 C CA . VAL A 1 187 ? 17.080 -5.719 13.696 1.00 29.92 187 VAL A CA 1
ATOM 1485 C C . VAL A 1 187 ? 17.751 -6.988 14.221 1.00 29.92 187 VAL A C 1
ATOM 1487 O O . VAL A 1 187 ? 18.035 -7.921 13.472 1.00 29.92 187 VAL A O 1
ATOM 1490 N N . ARG A 1 188 ? 18.043 -7.023 15.527 1.00 25.66 188 ARG A N 1
ATOM 1491 C CA . ARG A 1 188 ? 18.441 -8.254 16.222 1.00 25.66 188 ARG A CA 1
ATOM 1492 C C . ARG A 1 188 ? 17.231 -9.184 16.317 1.00 25.66 188 ARG A C 1
ATOM 1494 O O . ARG A 1 188 ? 16.317 -8.928 17.095 1.00 25.66 188 ARG A O 1
ATOM 1501 N N . ALA A 1 189 ? 17.257 -10.288 15.577 1.00 29.80 189 ALA A N 1
ATOM 1502 C CA . ALA A 1 189 ? 16.380 -11.424 15.829 1.00 29.80 189 ALA A CA 1
ATOM 1503 C C . ALA A 1 189 ? 16.809 -12.107 17.141 1.00 29.80 189 ALA A C 1
ATOM 1505 O O . ALA A 1 189 ? 17.891 -12.688 17.233 1.00 29.80 189 ALA A O 1
ATOM 1506 N N . GLY A 1 190 ? 15.977 -12.006 18.178 1.00 26.28 190 GLY A N 1
ATOM 1507 C CA . GLY A 1 190 ? 16.119 -12.806 19.390 1.00 26.28 190 GLY A CA 1
ATOM 1508 C C . GLY A 1 190 ? 15.718 -14.249 19.098 1.00 26.28 190 GLY A C 1
ATOM 1509 O O . GLY A 1 190 ? 14.549 -14.530 18.852 1.00 26.28 190 GLY A O 1
ATOM 1510 N N . ALA A 1 191 ? 16.688 -15.162 19.115 1.00 30.23 191 ALA A N 1
ATOM 1511 C CA . ALA A 1 191 ? 16.437 -16.595 19.072 1.00 30.23 191 ALA A CA 1
ATOM 1512 C C . ALA A 1 191 ? 15.790 -17.036 20.396 1.00 30.23 191 ALA A C 1
ATOM 1514 O O . ALA A 1 191 ? 16.465 -17.174 21.414 1.00 30.23 191 ALA A O 1
ATOM 1515 N N . GLY A 1 192 ? 14.472 -17.236 20.386 1.00 29.36 192 GLY A N 1
ATOM 1516 C CA . GLY A 1 192 ? 13.764 -17.962 21.434 1.00 29.36 192 GLY A CA 1
ATOM 1517 C C . GLY A 1 192 ? 13.911 -19.463 21.197 1.00 29.36 192 GLY A C 1
ATOM 1518 O O . GLY A 1 192 ? 13.421 -19.986 20.198 1.00 29.36 192 GLY A O 1
ATOM 1519 N N . SER A 1 193 ? 14.609 -20.151 22.096 1.00 32.91 193 SER A N 1
ATOM 1520 C CA . SER A 1 193 ? 14.698 -21.609 22.134 1.00 32.91 193 SER A CA 1
ATOM 1521 C C . SER A 1 193 ? 13.324 -22.219 22.417 1.00 32.91 193 SER A C 1
ATOM 1523 O O . SER A 1 193 ? 12.764 -21.991 23.489 1.00 32.91 193 SER A O 1
ATOM 1525 N N . VAL A 1 194 ? 12.805 -23.026 21.492 1.00 35.81 194 VAL A N 1
ATOM 1526 C CA . VAL A 1 194 ? 11.682 -23.928 21.768 1.00 35.81 194 VAL A CA 1
ATOM 1527 C C . VAL A 1 194 ? 12.251 -25.321 22.013 1.00 35.81 194 VAL A C 1
ATOM 1529 O O . VAL A 1 194 ? 12.819 -25.951 21.120 1.00 35.81 194 VAL A O 1
ATOM 1532 N N . ASP A 1 195 ? 12.132 -25.736 23.270 1.00 32.75 195 ASP A N 1
ATOM 1533 C CA . ASP A 1 195 ? 12.426 -27.065 23.792 1.00 32.75 195 ASP A CA 1
ATOM 1534 C C . ASP A 1 195 ? 11.528 -28.100 23.093 1.00 32.75 195 ASP A C 1
ATOM 1536 O O . ASP A 1 195 ? 10.309 -27.931 23.019 1.00 32.75 195 ASP A O 1
ATOM 1540 N N . ARG A 1 196 ? 12.137 -29.150 22.531 1.00 36.34 196 ARG A N 1
ATOM 1541 C CA . ARG A 1 196 ? 11.410 -30.275 21.934 1.00 36.34 196 ARG A CA 1
ATOM 1542 C C . ARG A 1 196 ? 11.098 -31.288 23.031 1.00 36.34 196 ARG A C 1
ATOM 1544 O O . ARG A 1 196 ? 12.017 -31.897 23.576 1.00 36.34 196 ARG A O 1
ATOM 1551 N N . ARG A 1 197 ? 9.814 -31.549 23.252 1.00 39.56 197 ARG A N 1
ATOM 1552 C CA . ARG A 1 197 ? 9.317 -32.866 23.663 1.00 39.56 197 ARG A CA 1
ATOM 1553 C C . ARG A 1 197 ? 8.169 -33.265 22.759 1.00 39.56 197 ARG A C 1
ATOM 1555 O O . ARG A 1 197 ? 7.363 -32.368 22.434 1.00 39.56 197 ARG A O 1
#